Protein AF-A6KDW4-F1 (afdb_monomer)

Organism: Rattus norvegicus (NCBI:txid10116)

Secondary structure (DSSP, 8-state):
---------------------GGGSTTTT-TTEEEEEETTEEEEEEPTTEEEESS-SSB-TTTS--EEEE-B--SPPP-TTEEE-S----BTT-EEEEEEPTTEEEEES-SEEEB-TTSSBPPP--EEEE-B--SPPP-TTEEEEE----BTT-EEEEEEPTTEE-TT--EEEEB-TTSSBPPP----EE----EEEEEEETTTEEEEEEPPP----------SS-------

Foldseek 3Di:
DDDDDDDDDDPPDPPPLPADFPQVDPAQQHPQWDWDGDRPGIWIDGDQQWAWDQDHPGDGVVVGVIHIDGQFQDDADDAPQKDWDDDWGRTAQIKTFIDGDPQWDFPDFHRIWGQHSVSHTDDGTTDIDGQFQPADDDAPQWDFPDDPGRGAQTKTWIDGHPQWDWPPDTFIWTQHPVSHTDDTDIHIDGDDFDWDDWDDDPPQEIDIDTDDDDDPDPDDDDDPGDYPDDDD

Radius of gyration: 44.96 Å; Cα contacts (8 Å, |Δi|>4): 436; chains: 1; bounding box: 98×25×155 Å

pLDDT: mean 82.43, std 17.25, range [33.12, 96.94]

InterPro domains:
  IPR000152 EGF-type aspartate/asparagine hydroxylation site [PS00010] (35-46)
  IPR000436 Sushi/SCR/CCP domain [PF00084] (73-128)
  IPR000436 Sushi/SCR/CCP domain [PF00084] (133-183)
  IPR000436 Sushi/SCR/CCP domain [PS50923] (71-130)
  IPR000436 Sushi/SCR/CCP domain [PS50923] (131-190)
  IPR000436 Sushi/SCR/CCP domain [SM00032] (73-128)
  IPR000436 Sushi/SCR/CCP domain [SM00032] (133-188)
  IPR000436 Sushi/SCR/CCP domain [cd00033] (73-129)
  IPR000436 Sushi/SCR/CCP domain [cd00033] (133-188)
  IPR000742 EGF-like domain [PS50026] (19-56)
  IPR000742 EGF-like domain [SM00181] (22-69)
  IPR001881 EGF-like calcium-binding domain [SM00179] (19-69)
  IPR018097 EGF-like calcium-binding, conserved site [PS01187] (19-44)
  IPR035976 Sushi/SCR/CCP superfamily [SSF57535] (71-136)
  IPR035976 Sushi/SCR/CCP superfamily [SSF57535] (131-190)
  IPR049883 NOTCH1, EGF-like calcium-binding domain [PF07645] (19-54)
  IPR051622 Receptor-type Tyrosine-protein Phosphatases [PTHR24051] (95-193)

Solvent-accessible surface area (backbone atoms only — not comparable to full-atom values): 14110 Å² total; per-residue (Å²): 133,91,81,88,80,87,80,90,72,80,86,70,70,89,77,70,90,71,60,68,68,65,59,77,50,88,65,69,38,52,67,54,33,43,66,43,66,45,93,84,47,64,40,24,36,52,36,92,55,28,36,59,39,78,58,59,79,68,38,41,66,87,84,38,82,39,44,36,40,74,31,55,29,60,79,72,84,89,48,72,57,42,46,71,57,83,83,63,50,38,38,59,71,20,49,45,40,49,42,51,36,91,67,32,36,76,78,45,62,51,50,52,27,40,18,35,88,86,37,38,54,46,83,62,52,48,39,36,42,72,36,50,28,57,77,78,82,88,52,73,61,38,43,85,77,38,62,92,65,28,42,62,70,29,55,35,31,46,44,50,36,94,69,35,37,41,92,82,46,84,33,51,31,37,20,34,87,87,33,39,60,42,82,69,89,45,62,50,40,72,64,75,86,50,77,43,74,75,45,78,46,84,95,47,26,67,46,68,43,67,60,85,84,86,69,93,69,86,79,84,83,90,68,98,56,61,83,65,81,77,87,125

Sequence (232 aa):
MSCSLFFSLPFTFWDGSQDVDECEDSGLCRRGGRCINTPGSFECYCMEGYVAKNGSEPFHPHADATSCTEIDCGIPPEVPGAYIVGSYSSTLGGQAHYSCKEGFLSISGDRVSRCTALGAWEPPELLCQEISCGSPPEVQNAILVGNHSSSQGSVAHYDCEEGFESPGGKITSVCTDSGSWSEITYACAEIAMVIHDVWVFNDTCVRWQRSPERVNSKVTYLTTARCCGVRL

Mean predicted aligned error: 13.43 Å

Structure (mmCIF, N/CA/C/O backbone):
data_AF-A6KDW4-F1
#
_entry.id   AF-A6KDW4-F1
#
loop_
_atom_site.group_PDB
_atom_site.id
_atom_site.type_symbol
_atom_site.label_atom_id
_atom_site.label_alt_id
_atom_site.label_comp_id
_atom_site.label_asym_id
_atom_site.label_entity_id
_atom_site.label_seq_id
_atom_site.pdbx_PDB_ins_code
_atom_site.Cartn_x
_atom_site.Cartn_y
_atom_site.Cartn_z
_atom_site.occupancy
_atom_site.B_iso_or_equiv
_atom_site.auth_seq_id
_atom_site.auth_comp_id
_atom_site.auth_asym_id
_atom_site.auth_atom_id
_atom_site.pdbx_PDB_model_num
ATOM 1 N N . MET A 1 1 ? 42.322 1.727 -92.433 1.00 36.50 1 MET A N 1
ATOM 2 C CA . MET A 1 1 ? 43.110 0.553 -92.011 1.00 36.50 1 MET A CA 1
ATOM 3 C C . MET A 1 1 ? 42.186 -0.395 -91.278 1.00 36.50 1 MET A C 1
ATOM 5 O O . MET A 1 1 ? 41.460 0.041 -90.398 1.00 36.50 1 MET A O 1
ATOM 9 N N . SER A 1 2 ? 42.159 -1.641 -91.738 1.00 40.09 2 SER A N 1
ATOM 10 C CA . SER A 1 2 ? 41.403 -2.750 -91.158 1.00 40.09 2 SER A CA 1
ATOM 11 C C . SER A 1 2 ? 41.876 -3.050 -89.733 1.00 40.09 2 SER A C 1
ATOM 13 O O . SER A 1 2 ? 43.084 -3.041 -89.510 1.00 40.09 2 SER A O 1
ATOM 15 N N . CYS A 1 3 ? 40.959 -3.351 -88.811 1.00 33.12 3 CYS A N 1
ATOM 16 C CA . CYS A 1 3 ? 40.965 -4.651 -88.134 1.00 33.12 3 CYS A CA 1
ATOM 17 C C . CYS A 1 3 ? 39.668 -4.849 -87.337 1.00 33.12 3 CYS A C 1
ATOM 19 O O . CYS A 1 3 ? 39.399 -4.151 -86.362 1.00 33.12 3 CYS A O 1
ATOM 21 N N . SER A 1 4 ? 38.873 -5.819 -87.774 1.00 43.31 4 SER A N 1
ATOM 22 C CA . SER A 1 4 ? 37.818 -6.458 -86.995 1.00 43.31 4 SER A CA 1
ATOM 23 C C . SER A 1 4 ? 38.443 -7.463 -86.029 1.00 43.31 4 SER A C 1
ATOM 25 O O . SER A 1 4 ? 39.296 -8.236 -86.452 1.00 43.31 4 SER A O 1
ATOM 27 N N . LEU A 1 5 ? 37.945 -7.544 -84.795 1.00 41.34 5 LEU A N 1
ATOM 28 C CA . LEU A 1 5 ? 37.924 -8.796 -84.035 1.00 41.34 5 LEU A CA 1
ATOM 29 C C . LEU A 1 5 ? 36.571 -8.914 -83.324 1.00 41.34 5 LEU A C 1
ATOM 31 O O . LEU A 1 5 ? 36.266 -8.181 -82.389 1.00 41.34 5 LEU A O 1
ATOM 35 N N . PHE A 1 6 ? 35.756 -9.835 -83.834 1.00 48.69 6 PHE A N 1
ATOM 36 C CA . PHE A 1 6 ? 34.609 -10.419 -83.150 1.00 48.69 6 PHE A CA 1
ATOM 37 C C . PHE A 1 6 ? 35.114 -11.304 -82.006 1.00 48.69 6 PHE A C 1
ATOM 39 O O . PHE A 1 6 ? 35.977 -12.138 -82.252 1.00 48.69 6 PHE A O 1
ATOM 46 N N . PHE A 1 7 ? 34.500 -11.223 -80.826 1.00 40.31 7 PHE A N 1
ATOM 47 C CA . PHE A 1 7 ? 34.166 -12.420 -80.053 1.00 40.31 7 PHE A CA 1
ATOM 48 C C . PHE A 1 7 ? 32.825 -12.203 -79.350 1.00 40.31 7 PHE A C 1
ATOM 50 O O . PHE A 1 7 ? 32.637 -11.302 -78.540 1.00 40.31 7 PHE A O 1
ATOM 57 N N . SER A 1 8 ? 31.879 -13.033 -79.758 1.00 52.12 8 SER A N 1
ATOM 58 C CA . SER A 1 8 ? 30.542 -13.223 -79.227 1.00 52.12 8 SER A CA 1
ATOM 59 C C . SER A 1 8 ? 30.575 -13.884 -77.852 1.00 52.12 8 SER A C 1
ATOM 61 O O . SER A 1 8 ? 31.043 -15.014 -77.758 1.00 52.12 8 SER A O 1
ATOM 63 N N . LEU A 1 9 ? 29.974 -13.248 -76.848 1.00 45.62 9 LEU A N 1
ATOM 64 C CA . LEU A 1 9 ? 29.217 -13.906 -75.780 1.00 45.62 9 LEU A CA 1
ATOM 65 C C . LEU A 1 9 ? 28.066 -12.973 -75.370 1.00 45.62 9 LEU A C 1
ATOM 67 O O . LEU A 1 9 ? 28.206 -11.752 -75.489 1.00 45.62 9 LEU A O 1
ATOM 71 N N . PRO A 1 10 ? 26.903 -13.530 -74.990 1.00 44.88 10 PRO A N 1
ATOM 72 C CA . PRO A 1 10 ? 25.709 -12.747 -74.732 1.00 44.88 10 PRO A CA 1
ATOM 73 C C . PRO A 1 10 ? 26.007 -11.829 -73.553 1.00 44.88 10 PRO A C 1
ATOM 75 O O . PRO A 1 10 ? 26.524 -12.283 -72.535 1.00 44.88 10 PRO A O 1
ATOM 78 N N . PHE A 1 11 ? 25.647 -10.552 -73.659 1.00 44.06 11 PHE A N 1
ATOM 79 C CA . PHE A 1 11 ? 25.356 -9.778 -72.460 1.00 44.06 11 PHE A CA 1
ATOM 80 C C . PHE A 1 11 ? 24.109 -10.418 -71.834 1.00 44.06 11 PHE A C 1
ATOM 82 O O . PHE A 1 11 ? 22.982 -9.971 -72.034 1.00 44.06 11 PHE A O 1
ATOM 89 N N . THR A 1 12 ? 24.310 -11.537 -71.136 1.00 46.84 12 THR A N 1
ATOM 90 C CA . THR A 1 12 ? 23.445 -11.977 -70.055 1.00 46.84 12 THR A CA 1
ATOM 91 C C . THR A 1 12 ? 23.413 -10.811 -69.090 1.00 46.84 12 THR A C 1
ATOM 93 O O . THR A 1 12 ? 24.366 -10.577 -68.355 1.00 46.84 12 THR A O 1
ATOM 96 N N . PHE A 1 13 ? 22.373 -9.995 -69.231 1.00 47.94 13 PHE A N 1
ATOM 97 C CA . PHE A 1 13 ? 21.467 -9.713 -68.135 1.00 47.94 13 PHE A CA 1
ATOM 98 C C . PHE A 1 13 ? 22.185 -9.810 -66.784 1.00 47.94 13 PHE A C 1
ATOM 100 O O . PHE A 1 13 ? 22.164 -10.852 -66.136 1.00 47.94 13 PHE A O 1
ATOM 107 N N . TRP A 1 14 ? 22.866 -8.736 -66.385 1.00 46.91 14 TRP A N 1
ATOM 108 C CA . TRP A 1 14 ? 23.220 -8.555 -64.981 1.00 46.91 14 TRP A CA 1
ATOM 109 C C . TRP A 1 14 ? 21.961 -8.045 -64.276 1.00 46.91 14 TRP A C 1
ATOM 111 O O . TRP A 1 14 ? 21.877 -6.904 -63.840 1.00 46.91 14 TRP A O 1
ATOM 121 N N . ASP A 1 15 ? 20.925 -8.880 -64.296 1.00 63.81 15 ASP A N 1
ATOM 122 C CA . ASP A 1 15 ? 19.886 -8.836 -63.286 1.00 63.81 15 ASP A CA 1
ATOM 123 C C . ASP A 1 15 ? 20.341 -9.820 -62.225 1.00 63.81 15 ASP A C 1
ATOM 125 O O . ASP A 1 15 ? 20.492 -11.019 -62.466 1.00 63.81 15 ASP A O 1
ATOM 129 N N . GLY A 1 16 ? 20.726 -9.271 -61.094 1.00 58.66 16 GLY A N 1
ATOM 130 C CA . GLY A 1 16 ? 21.419 -10.020 -60.072 1.00 58.66 16 GLY A CA 1
ATOM 131 C C . GLY A 1 16 ? 21.658 -9.129 -58.883 1.00 58.66 16 GLY A C 1
ATOM 132 O O . GLY A 1 16 ? 22.787 -9.016 -58.421 1.00 58.66 16 GLY A O 1
ATOM 133 N N . SER A 1 17 ? 20.594 -8.487 -58.399 1.00 68.00 17 SER A N 1
ATOM 134 C CA . SER A 1 17 ? 20.514 -7.997 -57.025 1.00 68.00 17 SER A CA 1
ATOM 135 C C . SER A 1 17 ? 20.537 -9.198 -56.071 1.00 68.00 17 SER A C 1
ATOM 137 O O . SER A 1 17 ? 19.554 -9.485 -55.387 1.00 68.00 17 SER A O 1
ATOM 139 N N . GLN A 1 18 ? 21.615 -9.982 -56.107 1.00 77.06 18 GLN A N 1
ATOM 140 C CA . GLN A 1 18 ? 21.827 -11.021 -55.125 1.00 77.06 18 GLN A CA 1
ATOM 141 C C . GLN A 1 18 ? 22.317 -10.315 -53.874 1.00 77.06 18 GLN A C 1
ATOM 143 O O . GLN A 1 18 ? 23.462 -9.876 -53.791 1.00 77.06 18 GLN A O 1
ATOM 148 N N . ASP A 1 19 ? 21.371 -10.137 -52.966 1.00 86.06 19 ASP A N 1
ATOM 149 C CA . ASP A 1 19 ? 21.609 -9.649 -51.626 1.00 86.06 19 ASP A CA 1
ATOM 150 C C . ASP A 1 19 ? 22.621 -10.552 -50.910 1.00 86.06 19 ASP A C 1
ATOM 152 O O . ASP A 1 19 ? 22.557 -11.781 -51.028 1.00 86.06 19 ASP A O 1
ATOM 156 N N . VAL A 1 20 ? 23.587 -9.939 -50.231 1.00 88.25 20 VAL A N 1
ATOM 157 C CA . VAL A 1 20 ? 24.582 -10.660 -49.436 1.00 88.25 20 VAL A CA 1
ATOM 158 C C . VAL A 1 20 ? 24.021 -10.755 -48.030 1.00 88.25 20 VAL A C 1
ATOM 160 O O . VAL A 1 20 ? 23.787 -9.726 -47.424 1.00 88.25 20 VAL A O 1
ATOM 163 N N . ASP A 1 21 ? 23.832 -11.965 -47.506 1.00 89.44 21 ASP A N 1
ATOM 164 C CA . ASP A 1 21 ? 23.366 -12.130 -46.128 1.00 89.44 21 ASP A CA 1
ATOM 165 C C . ASP A 1 21 ? 24.510 -11.849 -45.147 1.00 89.44 21 ASP A C 1
ATOM 167 O O . ASP A 1 21 ? 25.335 -12.720 -44.854 1.00 89.44 21 ASP A O 1
ATOM 171 N N . GLU A 1 22 ? 24.586 -10.617 -44.637 1.00 89.44 22 GLU A N 1
ATOM 172 C CA . GLU A 1 22 ? 25.621 -10.254 -43.668 1.00 89.44 22 GLU A CA 1
ATOM 173 C C . GLU A 1 22 ? 25.429 -10.941 -42.307 1.00 89.44 22 GLU A C 1
ATOM 175 O O . GLU A 1 22 ? 26.374 -11.011 -41.517 1.00 89.44 22 GLU A O 1
ATOM 180 N N . CYS A 1 23 ? 24.246 -11.498 -42.023 1.00 90.62 23 CYS A N 1
ATOM 181 C CA . CYS A 1 23 ? 23.977 -12.213 -40.778 1.00 90.62 23 CYS A CA 1
ATOM 182 C C . CYS A 1 23 ? 24.621 -13.608 -40.725 1.00 90.62 23 CYS A C 1
ATOM 184 O O . CYS A 1 23 ? 24.636 -14.217 -39.649 1.00 90.62 23 CYS A O 1
ATOM 186 N N . GLU A 1 24 ? 25.179 -14.115 -41.833 1.00 89.56 24 GLU A N 1
ATOM 187 C CA . GLU A 1 24 ? 26.027 -15.314 -41.814 1.00 89.56 24 GLU A CA 1
ATOM 188 C C . GLU A 1 24 ? 27.352 -15.086 -41.058 1.00 89.56 24 GLU A C 1
ATOM 190 O O . GLU A 1 24 ? 27.948 -16.050 -40.568 1.00 89.56 24 GLU A O 1
ATOM 195 N N . ASP A 1 25 ? 27.801 -13.833 -40.895 1.00 82.88 25 ASP A N 1
ATOM 196 C CA . ASP A 1 25 ? 28.978 -13.512 -40.085 1.00 82.88 25 ASP A CA 1
ATOM 197 C C . ASP A 1 25 ? 28.629 -13.429 -38.586 1.00 82.88 25 ASP A C 1
ATOM 199 O O . ASP A 1 25 ? 27.862 -12.588 -38.098 1.00 82.88 25 ASP A O 1
ATOM 203 N N . SER A 1 26 ? 29.197 -14.354 -37.812 1.00 73.81 26 SER A N 1
ATOM 204 C CA . SER A 1 26 ? 28.897 -14.500 -36.392 1.00 73.81 26 SER A CA 1
ATOM 205 C C . SER A 1 26 ? 29.465 -13.334 -35.573 1.00 73.81 26 SER A C 1
ATOM 207 O O . SER A 1 26 ? 30.678 -13.205 -35.421 1.00 73.81 26 SER A O 1
ATOM 209 N N . GLY A 1 27 ? 28.589 -12.538 -34.951 1.00 77.81 27 GLY A N 1
ATOM 210 C CA . GLY A 1 27 ? 28.977 -11.511 -33.972 1.00 77.81 27 GLY A CA 1
ATOM 211 C C . GLY A 1 27 ? 28.746 -10.056 -34.388 1.00 77.81 27 GLY A C 1
ATOM 212 O O . GLY A 1 27 ? 29.078 -9.167 -33.600 1.00 77.81 27 GLY A O 1
ATOM 213 N N . LEU A 1 28 ? 28.126 -9.802 -35.548 1.00 86.50 28 LEU A N 1
ATOM 214 C CA . LEU A 1 28 ? 27.786 -8.451 -36.024 1.00 86.50 28 LEU A CA 1
ATOM 215 C C . LEU A 1 28 ? 27.032 -7.614 -34.976 1.00 86.50 28 LEU A C 1
ATOM 217 O O . LEU A 1 28 ? 27.458 -6.517 -34.614 1.00 86.50 28 LEU A O 1
ATOM 221 N N . CYS A 1 29 ? 25.937 -8.147 -34.426 1.00 86.88 29 CYS A N 1
ATOM 222 C CA . CYS A 1 29 ? 25.049 -7.412 -33.516 1.00 86.88 29 CYS A CA 1
ATOM 223 C C . CYS A 1 29 ? 25.517 -7.366 -32.047 1.00 86.88 29 CYS A C 1
ATOM 225 O O . CYS A 1 29 ? 24.716 -7.080 -31.155 1.00 86.88 29 CYS A O 1
ATOM 227 N N . ARG A 1 30 ? 26.816 -7.595 -31.781 1.00 85.56 30 ARG A N 1
ATOM 228 C CA . ARG A 1 30 ? 27.424 -7.618 -30.432 1.00 85.56 30 ARG A CA 1
ATOM 229 C C . ARG A 1 30 ? 26.673 -8.575 -29.474 1.00 85.56 30 ARG A C 1
ATOM 231 O O . ARG A 1 30 ? 25.896 -9.427 -29.895 1.00 85.56 30 ARG A O 1
ATOM 238 N N . ARG A 1 31 ? 26.949 -8.514 -28.162 1.00 88.56 31 ARG A N 1
ATOM 239 C CA . ARG A 1 31 ? 26.243 -9.349 -27.169 1.00 88.56 31 ARG A CA 1
ATOM 240 C C . ARG A 1 31 ? 24.800 -8.878 -26.996 1.00 88.56 31 ARG A C 1
ATOM 242 O O . ARG A 1 31 ? 24.569 -7.685 -26.848 1.00 88.56 31 ARG A O 1
ATOM 249 N N . GLY A 1 32 ? 23.861 -9.823 -26.967 1.00 89.00 32 GLY A N 1
ATOM 250 C CA . GLY A 1 32 ? 22.443 -9.532 -26.742 1.00 89.00 32 GLY A CA 1
ATOM 251 C C . GLY A 1 32 ? 21.674 -9.064 -27.982 1.00 89.00 32 GLY A C 1
ATOM 252 O O . GLY A 1 32 ? 20.478 -8.831 -27.864 1.00 89.00 32 GLY A O 1
ATOM 253 N N . GLY A 1 33 ? 22.317 -8.941 -29.149 1.00 92.25 33 GLY A N 1
ATOM 254 C CA . GLY A 1 33 ? 21.670 -8.550 -30.404 1.00 92.25 33 GLY A CA 1
ATOM 255 C C . GLY A 1 33 ? 21.407 -9.725 -31.353 1.00 92.25 33 GLY A C 1
ATOM 256 O O . GLY A 1 33 ? 22.190 -10.672 -31.426 1.00 92.25 33 GLY A O 1
ATOM 257 N N . ARG A 1 34 ? 20.311 -9.641 -32.105 1.00 93.56 34 ARG A N 1
ATOM 258 C CA . ARG A 1 34 ? 19.905 -10.513 -33.210 1.00 93.56 34 ARG A CA 1
ATOM 259 C C . ARG A 1 34 ? 19.993 -9.729 -34.519 1.00 93.56 34 ARG A C 1
ATOM 261 O O . ARG A 1 34 ? 19.481 -8.618 -34.601 1.00 93.56 34 ARG A O 1
ATOM 268 N N . CYS A 1 35 ? 20.608 -10.344 -35.522 1.00 93.44 35 CYS A N 1
ATOM 269 C CA . CYS A 1 35 ? 20.710 -9.813 -36.878 1.00 93.44 35 CYS A CA 1
ATOM 270 C C . CYS A 1 35 ? 19.492 -10.229 -37.713 1.00 93.44 35 CYS A C 1
ATOM 272 O O . CYS A 1 35 ? 19.035 -11.370 -37.597 1.00 93.44 35 CYS A O 1
ATOM 274 N N . ILE A 1 36 ? 18.977 -9.311 -38.530 1.00 93.94 36 ILE A N 1
ATOM 275 C CA . ILE A 1 36 ? 17.949 -9.554 -39.543 1.00 93.94 36 ILE A CA 1
ATOM 276 C C . ILE A 1 36 ? 18.477 -9.036 -40.882 1.00 93.94 36 ILE A C 1
ATOM 278 O O . ILE A 1 36 ? 18.726 -7.840 -41.020 1.00 93.94 36 ILE A O 1
ATOM 282 N N . ASN A 1 37 ? 18.640 -9.934 -41.855 1.00 92.69 37 ASN A N 1
ATOM 283 C CA . ASN A 1 37 ? 19.102 -9.577 -43.192 1.00 92.69 37 ASN A CA 1
ATOM 284 C C . ASN A 1 37 ? 18.007 -8.830 -43.972 1.00 92.69 37 ASN A C 1
ATOM 286 O O . ASN A 1 37 ? 16.825 -9.187 -43.901 1.00 92.69 37 ASN A O 1
ATOM 290 N N . THR A 1 38 ? 18.390 -7.803 -44.722 1.00 91.50 38 THR A N 1
ATOM 291 C CA . THR A 1 38 ? 17.493 -6.950 -45.509 1.00 91.50 38 THR A CA 1
ATOM 292 C C . THR A 1 38 ? 18.090 -6.702 -46.897 1.00 91.50 38 THR A C 1
ATOM 294 O O . THR A 1 38 ? 19.300 -6.676 -47.039 1.00 91.50 38 THR A O 1
ATOM 297 N N . PRO A 1 39 ? 17.298 -6.450 -47.951 1.00 91.81 39 PRO A N 1
ATOM 298 C CA . PRO A 1 39 ? 17.874 -6.209 -49.273 1.00 91.81 39 PRO A CA 1
ATOM 299 C C . PRO A 1 39 ? 18.856 -5.019 -49.295 1.00 91.81 39 PRO A C 1
ATOM 301 O O . PRO A 1 39 ? 18.445 -3.860 -49.214 1.00 91.81 39 PRO A O 1
ATOM 304 N N . GLY A 1 40 ? 20.145 -5.312 -49.453 1.00 87.56 40 GLY A N 1
ATOM 305 C CA . GLY A 1 40 ? 21.261 -4.372 -49.487 1.00 87.56 40 GLY A CA 1
ATOM 306 C C . GLY A 1 40 ? 21.856 -3.998 -48.124 1.00 87.56 40 GLY A C 1
ATOM 307 O O . GLY A 1 40 ? 22.693 -3.091 -48.098 1.00 87.56 40 GLY A O 1
ATOM 308 N N . SER A 1 41 ? 21.411 -4.600 -47.011 1.00 90.44 41 SER A N 1
ATOM 309 C CA . SER A 1 41 ? 21.929 -4.317 -45.663 1.00 90.44 41 SER A CA 1
ATOM 310 C C . SER A 1 41 ? 21.448 -5.319 -44.600 1.00 90.44 41 SER A C 1
ATOM 312 O O . SER A 1 41 ? 20.711 -6.250 -44.873 1.00 90.44 41 SER A O 1
ATOM 314 N N . PHE A 1 42 ? 21.704 -5.042 -43.325 1.00 91.62 42 PHE A N 1
ATOM 315 C CA . PHE A 1 42 ? 21.162 -5.812 -42.206 1.00 91.62 42 PHE A CA 1
ATOM 316 C C . PHE A 1 42 ? 20.747 -4.890 -41.060 1.00 91.62 42 PHE A C 1
ATOM 318 O O . PHE A 1 42 ? 21.372 -3.858 -40.829 1.00 91.62 42 PHE A O 1
ATOM 325 N N . GLU A 1 43 ? 19.754 -5.291 -40.277 1.00 92.94 43 GLU A N 1
ATOM 326 C CA . GLU A 1 43 ? 19.315 -4.572 -39.081 1.00 92.94 43 GLU A CA 1
ATOM 327 C C . GLU A 1 43 ? 19.566 -5.403 -37.819 1.00 92.94 43 GLU A C 1
ATOM 329 O O . GLU A 1 43 ? 19.321 -6.612 -37.788 1.00 92.94 43 GLU A O 1
ATOM 334 N N . CYS A 1 44 ? 20.028 -4.756 -36.746 1.00 93.56 44 CYS A N 1
ATOM 335 C CA . CYS A 1 44 ? 20.156 -5.389 -35.438 1.00 93.56 44 CYS A CA 1
ATOM 336 C C . CYS A 1 44 ? 19.014 -4.987 -34.501 1.00 93.56 44 CYS A C 1
ATOM 338 O O . CYS A 1 44 ? 18.669 -3.811 -34.375 1.00 93.56 44 CYS A O 1
ATOM 340 N N . TYR A 1 45 ? 18.507 -5.980 -33.776 1.00 93.75 45 TYR A N 1
ATOM 341 C CA . TYR A 1 45 ? 17.498 -5.849 -32.725 1.00 93.75 45 TYR A CA 1
ATOM 342 C C . TYR A 1 45 ? 18.013 -6.517 -31.453 1.00 93.75 45 TYR A C 1
ATOM 344 O O . TYR A 1 45 ? 18.694 -7.537 -31.533 1.00 93.75 45 TYR A O 1
ATOM 352 N N . CYS A 1 46 ? 17.706 -6.000 -30.273 1.00 93.31 46 CYS A N 1
ATOM 353 C CA . CYS A 1 46 ? 18.032 -6.680 -29.030 1.00 93.31 46 CYS A CA 1
ATOM 354 C C . CYS A 1 46 ? 17.106 -7.875 -28.807 1.00 93.31 46 CYS A C 1
ATOM 356 O O . CYS A 1 46 ? 15.926 -7.893 -29.158 1.00 93.31 46 CYS A O 1
ATOM 358 N N . MET A 1 47 ? 17.687 -8.930 -28.249 1.00 92.31 47 MET A N 1
ATOM 359 C CA . MET A 1 47 ? 16.953 -10.115 -27.837 1.00 92.31 47 MET A CA 1
ATOM 360 C C . MET A 1 47 ? 16.109 -9.819 -26.595 1.00 92.31 47 MET A C 1
ATOM 362 O O . MET A 1 47 ? 16.353 -8.858 -25.867 1.00 92.31 47 MET A O 1
ATOM 366 N N . GLU A 1 48 ? 15.133 -10.683 -26.317 1.00 90.06 48 GLU A N 1
ATOM 367 C CA . GLU A 1 48 ? 14.346 -10.602 -25.088 1.00 90.06 48 GLU A CA 1
ATOM 368 C C . GLU A 1 48 ? 15.260 -10.593 -23.851 1.00 90.06 48 GLU A C 1
ATOM 370 O O . GLU A 1 48 ? 16.236 -11.342 -23.771 1.00 90.06 48 GLU A O 1
ATOM 375 N N . GLY A 1 49 ? 14.960 -9.709 -22.898 1.00 89.56 49 GLY A N 1
ATOM 376 C CA . GLY A 1 49 ? 15.813 -9.471 -21.733 1.00 89.56 49 GLY A CA 1
ATOM 377 C C . GLY A 1 49 ? 16.932 -8.455 -21.967 1.00 89.56 49 GLY A C 1
ATOM 378 O O . GLY A 1 49 ? 17.662 -8.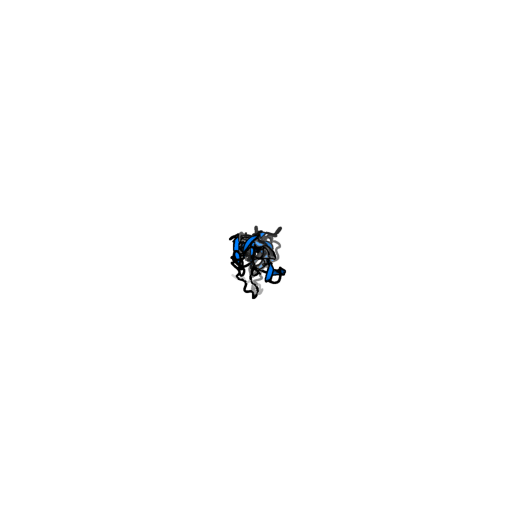166 -21.023 1.00 89.56 49 GLY A O 1
ATOM 379 N N . TYR A 1 50 ? 17.051 -7.878 -23.167 1.00 92.12 50 TYR A N 1
ATOM 380 C CA . TYR A 1 50 ? 17.983 -6.798 -23.488 1.00 92.12 50 TYR A CA 1
ATOM 381 C C . TYR A 1 50 ? 17.243 -5.553 -23.999 1.00 92.12 50 TYR A C 1
ATOM 383 O O . TYR A 1 50 ? 16.158 -5.646 -24.563 1.00 92.12 50 TYR A O 1
ATOM 391 N N . VAL A 1 51 ? 17.849 -4.381 -23.809 1.00 91.19 51 VAL A N 1
ATOM 392 C CA . VAL A 1 51 ? 17.354 -3.088 -24.297 1.00 91.19 51 VAL A CA 1
ATOM 393 C C . VAL A 1 51 ? 18.475 -2.311 -24.984 1.00 91.19 51 VAL A C 1
ATOM 395 O O . VAL A 1 51 ? 19.639 -2.374 -24.569 1.00 91.19 51 VAL A O 1
ATOM 398 N N . ALA A 1 52 ? 18.130 -1.560 -26.030 1.00 91.00 52 ALA A N 1
ATOM 399 C CA . ALA A 1 52 ? 19.054 -0.670 -26.720 1.00 91.00 52 ALA A CA 1
ATOM 400 C C . ALA A 1 52 ? 19.516 0.476 -25.800 1.00 91.00 52 ALA A C 1
ATOM 402 O O . ALA A 1 52 ? 18.720 1.263 -25.287 1.00 91.00 52 ALA A O 1
ATOM 403 N N . LYS A 1 53 ? 20.831 0.595 -25.603 1.00 89.12 53 LYS A N 1
ATOM 404 C CA . LYS A 1 53 ? 21.477 1.753 -24.967 1.00 89.12 53 LYS A CA 1
ATOM 405 C C . LYS A 1 53 ? 22.114 2.638 -26.021 1.00 89.12 53 LYS A C 1
ATOM 407 O O . LYS A 1 53 ? 22.712 2.123 -26.957 1.00 89.12 53 LYS A O 1
ATOM 412 N N . ASN A 1 54 ? 22.053 3.953 -25.805 1.00 89.56 54 ASN A N 1
ATOM 413 C CA . ASN A 1 54 ? 22.600 4.994 -26.688 1.00 89.56 54 A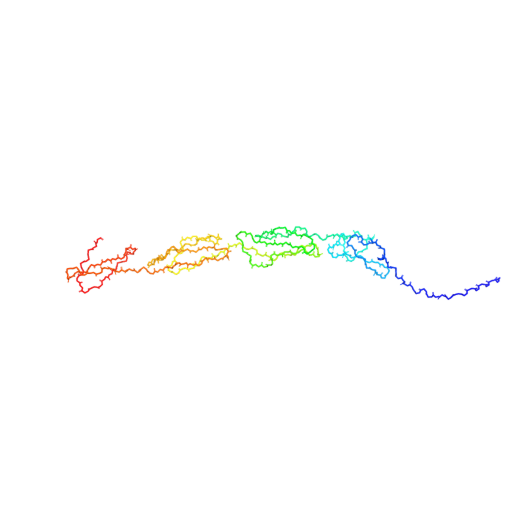SN A CA 1
ATOM 414 C C . ASN A 1 54 ? 21.945 5.075 -28.080 1.00 89.56 54 ASN A C 1
ATOM 416 O O . ASN A 1 54 ? 22.573 5.553 -29.020 1.00 89.56 54 ASN A O 1
ATOM 420 N N . GLY A 1 55 ? 20.685 4.650 -28.197 1.00 88.88 55 GLY A N 1
ATOM 421 C CA . GLY A 1 55 ? 19.893 4.744 -29.420 1.00 88.88 55 GLY A CA 1
ATOM 422 C C . GLY A 1 55 ? 18.561 4.013 -29.280 1.00 88.88 55 GLY A C 1
ATOM 423 O O . GLY A 1 55 ? 18.061 3.839 -28.169 1.00 88.88 55 GLY A O 1
ATOM 424 N N . SER A 1 56 ? 18.003 3.582 -30.404 1.00 90.62 56 SER A N 1
ATOM 425 C CA . SER A 1 56 ? 16.753 2.825 -30.502 1.00 90.62 56 SER A CA 1
ATOM 426 C C . SER A 1 56 ? 16.931 1.639 -31.445 1.00 90.62 56 SER A C 1
ATOM 428 O O . SER A 1 56 ? 17.936 1.552 -32.143 1.00 90.62 56 SER A O 1
ATOM 430 N N . GLU A 1 57 ? 15.962 0.731 -31.457 1.00 89.44 57 GLU A N 1
ATOM 431 C CA . GLU A 1 57 ? 15.905 -0.374 -32.416 1.00 89.44 57 GLU A CA 1
ATOM 432 C C . GLU A 1 57 ? 15.038 0.005 -33.626 1.00 89.44 57 GLU A C 1
ATOM 434 O O . GLU A 1 57 ? 14.042 0.715 -33.437 1.00 89.44 57 GLU A O 1
ATOM 439 N N . PRO A 1 58 ? 15.355 -0.494 -34.835 1.00 92.94 58 PRO A N 1
ATOM 440 C CA . PRO A 1 58 ? 16.592 -1.200 -35.205 1.00 92.94 58 PRO A CA 1
ATOM 441 C C . PRO A 1 58 ? 17.831 -0.292 -35.193 1.00 92.94 58 PRO A C 1
ATOM 443 O O . PRO A 1 58 ? 17.708 0.930 -35.251 1.00 92.94 58 PRO A O 1
ATOM 446 N N . PHE A 1 59 ? 19.026 -0.889 -35.137 1.00 91.69 59 PHE A N 1
ATOM 447 C CA . PHE A 1 59 ? 20.297 -0.160 -35.230 1.00 91.69 59 PHE A CA 1
ATOM 448 C C . PHE A 1 59 ? 21.333 -0.887 -36.094 1.00 91.69 59 PHE A C 1
ATOM 450 O O . PHE A 1 59 ? 21.316 -2.112 -36.221 1.00 91.69 59 PHE A O 1
ATOM 457 N N . HIS A 1 60 ? 22.294 -0.132 -36.624 1.00 90.44 60 HIS A N 1
ATOM 458 C CA . HIS A 1 60 ? 23.478 -0.658 -37.297 1.00 90.44 60 HIS A CA 1
ATOM 459 C C . HIS A 1 60 ? 24.708 -0.505 -36.387 1.00 90.44 60 HIS A C 1
ATOM 461 O O . HIS A 1 60 ? 25.158 0.612 -36.150 1.00 90.44 60 HIS A O 1
ATOM 467 N N . PRO A 1 61 ? 25.344 -1.589 -35.913 1.00 82.88 61 PRO A N 1
ATOM 468 C CA . PRO A 1 61 ? 26.378 -1.556 -34.869 1.00 82.88 61 PRO A CA 1
ATOM 469 C C . PRO A 1 61 ? 27.672 -0.819 -35.260 1.00 82.88 61 PRO A C 1
ATOM 471 O O . PRO A 1 61 ? 28.512 -0.561 -34.394 1.00 82.88 61 PRO A O 1
ATOM 474 N N . HIS A 1 62 ? 27.869 -0.524 -36.547 1.00 80.38 62 HIS A N 1
ATOM 475 C CA . HIS A 1 62 ? 29.018 0.229 -37.061 1.00 80.38 62 HIS A CA 1
ATOM 476 C C . HIS A 1 62 ? 28.706 1.698 -37.365 1.00 80.38 62 HIS A C 1
ATOM 478 O O . HIS A 1 62 ? 29.630 2.509 -37.376 1.00 80.38 62 HIS A O 1
ATOM 484 N N . ALA A 1 63 ? 27.438 2.039 -37.600 1.00 86.06 63 ALA A N 1
ATOM 485 C CA . ALA A 1 63 ? 27.004 3.414 -37.845 1.00 86.06 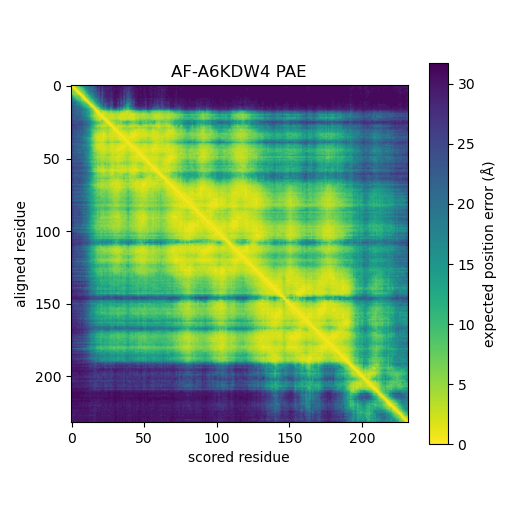63 ALA A CA 1
ATOM 486 C C . ALA A 1 63 ? 26.476 4.064 -36.558 1.00 86.06 63 ALA A C 1
ATOM 488 O O . ALA A 1 63 ? 26.788 5.218 -36.264 1.00 86.06 63 ALA A O 1
ATOM 489 N N . ASP A 1 64 ? 25.750 3.285 -35.760 1.00 87.12 64 ASP A N 1
ATOM 490 C CA . ASP A 1 64 ? 25.131 3.705 -34.519 1.00 87.12 64 ASP A CA 1
ATOM 491 C C . ASP A 1 64 ? 26.006 3.317 -33.325 1.00 87.12 64 ASP A C 1
ATOM 493 O O . ASP A 1 64 ? 26.554 2.215 -33.229 1.00 87.12 64 ASP A O 1
ATOM 497 N N . ALA A 1 65 ? 26.095 4.215 -32.344 1.00 86.25 65 ALA A N 1
ATOM 498 C CA . ALA A 1 65 ? 26.739 3.934 -31.061 1.00 86.25 65 ALA A CA 1
ATOM 499 C C . ALA A 1 65 ? 25.877 3.036 -30.141 1.00 86.25 65 ALA A C 1
ATOM 501 O O . ALA A 1 65 ? 26.183 2.896 -28.952 1.00 86.25 65 ALA A O 1
ATOM 502 N N . THR A 1 66 ? 24.811 2.441 -30.684 1.00 90.00 66 THR A N 1
ATOM 503 C CA . THR A 1 66 ? 23.822 1.640 -29.967 1.00 90.00 66 THR A CA 1
ATOM 504 C C . THR A 1 66 ? 24.369 0.259 -29.606 1.00 90.00 66 THR A C 1
ATOM 506 O O . THR A 1 66 ? 25.098 -0.377 -30.371 1.00 90.00 66 THR A O 1
ATOM 509 N N . SER A 1 67 ? 24.024 -0.231 -28.417 1.00 89.38 67 SER A N 1
ATOM 510 C CA . SER A 1 67 ? 24.359 -1.590 -27.979 1.00 89.38 67 SER A CA 1
ATOM 511 C C . SER A 1 67 ? 23.283 -2.169 -27.077 1.00 89.38 67 SER A C 1
ATOM 513 O O . SER A 1 67 ? 22.715 -1.442 -26.264 1.00 89.38 67 SER A O 1
ATOM 515 N N . CYS A 1 68 ? 23.073 -3.478 -27.164 1.00 91.94 68 CYS A N 1
ATOM 516 C CA . CYS A 1 68 ? 22.150 -4.194 -26.296 1.00 91.94 68 CYS A CA 1
ATOM 517 C C . CYS A 1 68 ? 22.760 -4.422 -24.913 1.00 91.94 68 CYS A C 1
ATOM 519 O O . CYS A 1 68 ? 23.857 -4.967 -24.782 1.00 91.94 68 CYS A O 1
ATOM 521 N N . THR A 1 69 ? 22.035 -4.023 -23.873 1.00 91.56 69 THR A N 1
ATOM 522 C CA . THR A 1 69 ? 22.385 -4.314 -22.478 1.00 91.56 69 THR A CA 1
ATOM 523 C C . THR A 1 69 ? 21.243 -5.036 -21.798 1.00 91.56 69 THR A C 1
ATOM 525 O O . THR A 1 69 ? 20.091 -4.771 -22.126 1.00 91.56 69 THR A O 1
ATOM 528 N N . GLU A 1 70 ? 21.555 -5.909 -20.845 1.00 93.25 70 GLU A N 1
ATOM 529 C CA . GLU A 1 70 ? 20.537 -6.622 -20.071 1.00 93.25 70 GLU A CA 1
ATOM 530 C C . GLU A 1 70 ? 19.580 -5.643 -19.386 1.00 93.25 70 GLU A C 1
ATOM 532 O O . GLU A 1 70 ? 19.976 -4.562 -18.936 1.00 93.25 70 GLU A O 1
ATOM 537 N N . ILE A 1 71 ? 18.305 -6.018 -19.350 1.00 94.75 71 ILE A N 1
ATOM 538 C CA . ILE A 1 71 ? 17.262 -5.260 -18.679 1.00 94.75 71 ILE A CA 1
ATOM 539 C C . ILE A 1 71 ? 17.468 -5.384 -17.175 1.00 94.75 71 ILE A C 1
ATOM 541 O O . ILE A 1 71 ? 17.383 -6.473 -16.608 1.00 94.75 71 ILE A O 1
ATOM 545 N N . ASP A 1 72 ? 17.671 -4.234 -16.549 1.00 95.06 72 ASP A N 1
ATOM 546 C CA . ASP A 1 72 ? 17.700 -4.071 -15.107 1.00 95.06 72 ASP A CA 1
ATOM 547 C C . ASP A 1 72 ? 16.794 -2.894 -14.742 1.00 95.06 72 ASP A C 1
ATOM 549 O O . ASP A 1 72 ? 17.102 -1.738 -15.039 1.00 95.06 72 ASP A O 1
ATOM 553 N N . CYS A 1 73 ? 15.652 -3.199 -14.126 1.00 95.19 73 CYS A N 1
ATOM 554 C CA . CYS A 1 73 ? 14.699 -2.195 -13.665 1.00 95.19 73 CYS A CA 1
ATOM 555 C C . CYS A 1 73 ? 15.177 -1.447 -12.408 1.00 95.19 73 CYS A C 1
ATOM 557 O O . CYS A 1 73 ? 14.526 -0.495 -11.975 1.00 95.19 73 CYS A O 1
ATOM 559 N N . GLY A 1 74 ? 16.290 -1.869 -11.799 1.00 94.62 74 GLY A N 1
ATOM 560 C CA . GLY A 1 74 ? 16.817 -1.277 -10.579 1.00 94.62 74 GLY A CA 1
ATOM 561 C C . GLY A 1 74 ? 15.869 -1.436 -9.389 1.00 94.62 74 GLY A C 1
ATOM 562 O O . GLY A 1 74 ? 15.215 -2.468 -9.220 1.00 94.62 74 GLY A O 1
ATOM 563 N N . ILE A 1 75 ? 15.807 -0.404 -8.547 1.00 95.69 75 ILE A N 1
ATOM 564 C CA . ILE A 1 75 ? 15.030 -0.419 -7.303 1.00 95.69 75 ILE A CA 1
ATOM 565 C C . ILE A 1 75 ? 13.532 -0.215 -7.619 1.00 95.69 75 ILE A C 1
ATOM 567 O O . ILE A 1 75 ? 13.194 0.757 -8.299 1.00 95.69 75 ILE A O 1
ATOM 571 N N . PRO A 1 76 ? 12.632 -1.090 -7.125 1.00 96.62 76 PRO A N 1
ATOM 572 C CA . PRO A 1 76 ? 11.191 -0.941 -7.272 1.00 96.62 76 PRO A CA 1
ATOM 573 C C . PRO A 1 76 ? 10.674 0.375 -6.680 1.00 96.62 76 PRO A C 1
ATOM 575 O O . PRO A 1 76 ? 11.240 0.875 -5.704 1.00 96.62 76 PRO A O 1
ATOM 578 N N . PRO A 1 77 ? 9.576 0.926 -7.220 1.00 95.69 77 PRO A N 1
ATOM 579 C CA . PRO A 1 77 ? 8.990 2.169 -6.734 1.00 95.69 77 PRO A CA 1
ATOM 580 C C . PRO A 1 77 ? 8.516 2.047 -5.281 1.00 95.69 77 PRO A C 1
ATOM 582 O O . PRO A 1 77 ? 8.035 0.996 -4.847 1.00 95.69 77 PRO A O 1
ATOM 585 N N . GLU A 1 78 ? 8.624 3.139 -4.526 1.00 94.38 78 GLU A N 1
ATOM 586 C CA . GLU A 1 78 ? 8.108 3.213 -3.160 1.00 94.38 78 GLU A CA 1
ATOM 587 C C . GLU A 1 78 ? 6.584 3.384 -3.154 1.00 94.38 78 GLU A C 1
ATOM 589 O O . GLU A 1 78 ? 6.029 4.178 -3.913 1.00 94.38 78 GLU A O 1
ATOM 594 N N . VAL A 1 79 ? 5.910 2.668 -2.252 1.00 94.44 79 VAL A N 1
ATOM 595 C CA . VAL A 1 79 ? 4.462 2.774 -2.031 1.00 94.44 79 VAL A CA 1
ATOM 596 C C . VAL A 1 79 ? 4.217 3.357 -0.631 1.00 94.44 79 VAL A C 1
ATOM 598 O O . VAL A 1 79 ? 4.692 2.782 0.357 1.00 94.44 79 VAL A O 1
ATOM 601 N N . PRO A 1 80 ? 3.492 4.487 -0.500 1.00 94.62 80 PRO A N 1
ATOM 602 C CA . PRO A 1 80 ? 3.190 5.089 0.797 1.00 94.62 80 PRO A CA 1
ATOM 603 C C . PRO A 1 80 ? 2.489 4.106 1.739 1.00 94.62 80 PRO A C 1
ATOM 605 O O . PRO A 1 80 ? 1.554 3.414 1.350 1.00 94.62 80 PRO A O 1
ATOM 608 N N . GLY A 1 81 ? 2.948 4.028 2.991 1.00 94.06 81 GLY A N 1
ATOM 609 C CA . GLY A 1 81 ? 2.368 3.110 3.980 1.00 94.06 81 GLY A CA 1
ATOM 610 C C . GLY A 1 81 ? 2.658 1.624 3.726 1.00 94.06 81 GLY A C 1
ATOM 611 O O . GLY A 1 81 ? 2.123 0.786 4.445 1.00 94.06 81 GLY A O 1
ATOM 612 N N . ALA A 1 82 ? 3.522 1.280 2.765 1.00 96.62 82 ALA A N 1
ATOM 613 C CA . ALA A 1 82 ? 3.888 -0.098 2.445 1.00 96.62 82 ALA A CA 1
ATOM 614 C C . ALA A 1 82 ? 5.403 -0.345 2.524 1.00 96.62 82 ALA A C 1
ATOM 616 O O . ALA A 1 82 ? 6.207 0.577 2.680 1.00 96.62 82 ALA A O 1
ATOM 617 N N . TYR A 1 83 ? 5.790 -1.613 2.442 1.00 96.06 83 TYR A N 1
ATOM 618 C CA . TYR A 1 83 ? 7.173 -2.070 2.353 1.00 96.06 83 TYR A CA 1
ATOM 619 C C . TYR A 1 83 ? 7.280 -3.272 1.409 1.00 96.06 83 TYR A C 1
ATOM 621 O O . TYR A 1 83 ? 6.292 -3.966 1.163 1.00 96.06 83 TYR A O 1
ATOM 629 N N . ILE A 1 84 ? 8.483 -3.518 0.886 1.00 96.50 84 ILE A N 1
ATOM 630 C CA . ILE A 1 84 ? 8.764 -4.678 0.036 1.00 96.50 84 ILE A CA 1
ATOM 631 C C . ILE A 1 84 ? 9.017 -5.902 0.921 1.00 96.50 84 ILE A C 1
ATOM 633 O O . ILE A 1 84 ? 9.818 -5.858 1.856 1.00 96.50 84 ILE A O 1
ATOM 637 N N . VAL A 1 85 ? 8.329 -6.999 0.622 1.00 95.88 85 VAL A N 1
ATOM 638 C CA . VAL A 1 85 ? 8.427 -8.272 1.334 1.00 95.88 85 VAL A CA 1
ATOM 639 C C . VAL A 1 85 ? 9.561 -9.101 0.737 1.00 95.88 85 VAL A C 1
ATOM 641 O O . VAL A 1 85 ? 9.490 -9.528 -0.414 1.00 95.88 85 VAL A O 1
ATOM 644 N N . GLY A 1 86 ? 10.590 -9.380 1.538 1.00 93.94 86 GLY A N 1
ATOM 645 C CA . GLY A 1 86 ? 11.725 -10.203 1.114 1.00 93.94 86 GLY A CA 1
ATOM 646 C C . GLY A 1 86 ? 12.608 -9.523 0.060 1.00 93.94 86 GLY A C 1
ATOM 647 O O . GLY A 1 86 ? 12.729 -8.300 0.025 1.00 93.94 86 GLY A O 1
ATOM 648 N N . SER A 1 87 ? 13.268 -10.331 -0.772 1.00 95.00 87 SER A N 1
ATOM 649 C CA . SER A 1 87 ? 14.105 -9.872 -1.888 1.00 95.00 87 SER A CA 1
ATOM 650 C C . SER A 1 87 ? 13.351 -9.918 -3.218 1.00 95.00 87 SER A C 1
ATOM 652 O O . SER A 1 87 ? 12.465 -10.751 -3.391 1.00 95.00 87 SER A O 1
ATOM 654 N N . TYR A 1 88 ? 13.770 -9.103 -4.186 1.00 95.75 88 TYR A N 1
ATOM 655 C CA . TYR A 1 88 ? 13.217 -9.064 -5.543 1.00 95.75 88 TYR A CA 1
ATOM 656 C C . TYR A 1 88 ? 14.310 -9.304 -6.595 1.00 95.75 88 TYR A C 1
ATOM 658 O O . TYR A 1 88 ? 15.496 -9.118 -6.319 1.00 95.75 88 TYR A O 1
ATOM 666 N N . SER A 1 89 ? 13.901 -9.701 -7.803 1.00 95.38 89 SER A N 1
ATOM 667 C CA . SER A 1 89 ? 14.767 -9.686 -8.990 1.00 95.38 89 SER A CA 1
ATOM 668 C C . SER A 1 89 ? 14.428 -8.468 -9.833 1.00 95.38 89 SER A C 1
ATOM 670 O O . SER A 1 89 ? 13.255 -8.257 -10.126 1.00 95.38 89 SER A O 1
ATOM 672 N N . SER A 1 90 ? 15.427 -7.686 -10.233 1.00 95.56 90 SER A N 1
ATOM 673 C CA . SER A 1 90 ? 15.248 -6.527 -11.115 1.00 95.56 90 SER A CA 1
ATOM 674 C C . SER A 1 90 ? 15.414 -6.858 -12.602 1.00 95.56 90 SER A C 1
ATOM 676 O O . SER A 1 90 ? 15.293 -5.971 -13.442 1.00 95.56 90 SER A O 1
ATOM 678 N N . THR A 1 91 ? 15.662 -8.127 -12.939 1.00 94.75 91 THR A N 1
ATOM 679 C CA . THR A 1 91 ? 15.693 -8.618 -14.324 1.00 94.75 91 THR A CA 1
ATOM 680 C C . THR A 1 91 ? 14.296 -8.615 -14.945 1.00 94.75 91 THR A C 1
ATOM 682 O O . THR A 1 91 ? 13.298 -8.641 -14.222 1.00 94.75 91 THR A O 1
ATOM 685 N N . LEU A 1 92 ? 14.209 -8.679 -16.278 1.00 94.94 92 LEU A N 1
ATOM 686 C CA . LEU A 1 92 ? 12.937 -8.787 -17.006 1.00 94.94 92 LEU A CA 1
ATOM 687 C C . LEU A 1 92 ? 11.999 -9.845 -16.391 1.00 94.94 92 LEU A C 1
ATOM 689 O O . LEU A 1 92 ? 12.402 -10.983 -16.150 1.00 94.94 92 LEU A O 1
ATOM 693 N N . GLY A 1 93 ? 10.748 -9.456 -16.129 1.00 93.75 93 GLY A N 1
ATOM 694 C CA . GLY A 1 93 ? 9.726 -10.314 -15.522 1.00 93.75 93 GLY A CA 1
ATOM 695 C C . GLY A 1 93 ? 9.877 -10.531 -14.012 1.00 93.75 93 GLY A C 1
ATOM 696 O O . GLY A 1 93 ? 9.009 -11.155 -13.398 1.00 93.75 93 GLY A O 1
ATOM 697 N N . GLY A 1 94 ? 10.942 -10.008 -13.400 1.00 95.50 94 GLY A N 1
ATOM 698 C CA . GLY A 1 94 ? 11.150 -10.016 -11.960 1.00 95.50 94 GLY A CA 1
ATOM 699 C C . GLY A 1 94 ? 10.028 -9.294 -11.216 1.00 95.50 94 GLY A C 1
ATOM 700 O O . GLY A 1 94 ? 9.391 -8.390 -11.756 1.00 95.50 94 GLY A O 1
ATOM 701 N N . GLN A 1 95 ? 9.752 -9.731 -9.987 1.00 96.12 95 GLN A N 1
ATOM 702 C CA . GLN A 1 95 ? 8.602 -9.280 -9.206 1.00 96.12 95 GLN A CA 1
ATOM 703 C C . GLN A 1 95 ? 9.040 -8.700 -7.863 1.00 96.12 95 GLN A C 1
ATOM 705 O O . GLN A 1 95 ? 9.836 -9.309 -7.145 1.00 96.12 95 GLN A O 1
ATOM 710 N N . ALA A 1 96 ? 8.473 -7.551 -7.513 1.00 96.94 96 ALA A N 1
ATOM 711 C CA . ALA A 1 96 ? 8.557 -6.954 -6.192 1.00 96.94 96 ALA A CA 1
ATOM 712 C C . ALA A 1 96 ? 7.198 -7.097 -5.504 1.00 96.94 96 ALA A C 1
ATOM 714 O O . ALA A 1 96 ? 6.187 -6.606 -6.005 1.00 96.94 96 ALA A O 1
ATOM 715 N N . HIS A 1 97 ? 7.177 -7.791 -4.367 1.00 96.12 97 HIS A N 1
ATOM 716 C CA . HIS A 1 97 ? 5.971 -8.000 -3.571 1.00 96.12 97 HIS A CA 1
ATOM 717 C C . HIS A 1 97 ? 5.891 -6.958 -2.462 1.00 96.12 97 HIS A C 1
ATOM 719 O O . HIS A 1 97 ? 6.853 -6.769 -1.724 1.00 96.12 97 HIS A O 1
ATOM 725 N N . TYR A 1 98 ? 4.737 -6.325 -2.305 1.00 96.50 98 TYR A N 1
ATOM 726 C CA . TYR A 1 98 ? 4.496 -5.282 -1.319 1.00 96.50 98 TYR A CA 1
ATOM 727 C C . TYR A 1 98 ? 3.518 -5.747 -0.240 1.00 96.50 98 TYR A C 1
ATOM 729 O O . TYR A 1 98 ? 2.609 -6.543 -0.482 1.00 96.50 98 TYR A O 1
ATOM 737 N N . SER A 1 99 ? 3.678 -5.204 0.961 1.00 95.06 99 SER A N 1
ATOM 738 C CA . SER A 1 99 ? 2.717 -5.338 2.053 1.00 95.06 99 SER A CA 1
ATOM 739 C C . SER A 1 99 ? 2.525 -4.000 2.748 1.00 95.06 99 SER A C 1
ATOM 741 O O . SER A 1 99 ? 3.475 -3.230 2.891 1.00 95.06 99 SER A O 1
ATOM 743 N N . CYS A 1 100 ? 1.306 -3.737 3.218 1.00 96.00 100 CYS A N 1
ATOM 744 C CA . CYS A 1 100 ? 1.049 -2.586 4.073 1.00 96.00 100 CYS A CA 1
ATOM 745 C C . CYS A 1 100 ? 1.790 -2.738 5.405 1.00 96.00 100 CYS A C 1
ATOM 747 O O . CYS A 1 100 ? 1.949 -3.850 5.921 1.00 96.00 100 CYS A O 1
ATOM 749 N N . LYS A 1 101 ? 2.282 -1.611 5.922 1.00 95.62 101 LYS A N 1
ATOM 750 C CA . LYS A 1 101 ? 2.884 -1.505 7.252 1.00 95.62 101 LYS A CA 1
ATOM 751 C C . LYS A 1 101 ? 1.824 -1.767 8.326 1.00 95.62 101 LYS A C 1
ATOM 753 O O . LYS A 1 101 ? 0.626 -1.677 8.071 1.00 95.62 101 LYS A O 1
ATOM 758 N N . GLU A 1 102 ? 2.278 -2.070 9.537 1.00 92.19 102 GLU A N 1
ATOM 759 C CA . GLU A 1 102 ? 1.395 -2.142 10.704 1.00 92.19 102 GLU A CA 1
ATOM 760 C C . GLU A 1 102 ? 0.629 -0.821 10.873 1.00 92.19 102 GLU A C 1
ATOM 762 O O . GLU A 1 102 ? 1.194 0.254 10.662 1.00 92.19 102 GLU A O 1
ATOM 767 N N . GLY A 1 103 ? -0.665 -0.901 11.194 1.00 91.31 103 GLY A N 1
ATOM 768 C CA . GLY A 1 103 ? -1.544 0.268 11.232 1.00 91.31 103 GLY A CA 1
ATOM 769 C C . GLY A 1 103 ? -2.137 0.685 9.885 1.00 91.31 103 GLY A C 1
ATOM 770 O O . GLY A 1 103 ? -2.863 1.672 9.856 1.00 91.31 103 GLY A O 1
ATOM 771 N N . PHE A 1 104 ? -1.875 -0.031 8.782 1.00 94.44 104 PHE A N 1
ATOM 772 C CA . PHE A 1 104 ? -2.423 0.279 7.455 1.00 94.44 104 PHE A CA 1
ATOM 773 C C . PHE A 1 104 ? -3.213 -0.897 6.858 1.00 94.44 104 PHE A C 1
ATOM 775 O O . PHE A 1 104 ? -2.750 -2.039 6.860 1.00 94.44 104 PHE A O 1
ATOM 782 N N . LEU A 1 105 ? -4.378 -0.608 6.275 1.00 92.38 105 LEU A N 1
ATOM 783 C CA . LEU A 1 105 ? -5.207 -1.550 5.528 1.00 92.38 105 LEU A CA 1
ATOM 784 C C . LEU A 1 105 ? -4.906 -1.477 4.024 1.00 92.38 105 LEU A C 1
ATOM 786 O O . LEU A 1 105 ? -4.759 -0.399 3.449 1.00 92.38 105 LEU A O 1
ATOM 790 N N . SER A 1 106 ? -4.881 -2.640 3.378 1.00 92.69 106 SER A N 1
ATOM 791 C CA . SER A 1 106 ? -4.818 -2.785 1.920 1.00 92.69 106 SER A CA 1
ATOM 792 C C . SER A 1 106 ? -6.213 -2.558 1.333 1.00 92.69 106 SER A C 1
ATOM 794 O O . SER A 1 106 ? -7.036 -3.469 1.383 1.00 92.69 106 SER A O 1
ATOM 796 N N . ILE A 1 107 ? -6.483 -1.373 0.782 1.00 88.88 107 ILE A N 1
ATOM 797 C CA . ILE A 1 107 ? -7.820 -1.012 0.272 1.00 88.88 107 ILE A CA 1
ATOM 798 C C . ILE A 1 107 ? -8.059 -1.565 -1.136 1.00 88.88 107 ILE A C 1
ATOM 800 O O . ILE A 1 107 ? -9.151 -2.036 -1.450 1.00 88.88 107 ILE A O 1
ATOM 804 N N . SER A 1 108 ? -7.048 -1.499 -2.000 1.00 85.69 108 SER A N 1
ATOM 805 C CA . SER A 1 108 ? -7.183 -1.868 -3.410 1.00 85.69 108 SER A CA 1
ATOM 806 C C . SER A 1 108 ? -5.835 -2.163 -4.059 1.00 85.69 108 SER A C 1
ATOM 808 O O . SER A 1 108 ? -4.799 -1.723 -3.557 1.00 85.69 108 SER A O 1
ATOM 810 N N . GLY A 1 109 ? -5.895 -2.845 -5.205 1.00 85.44 109 GLY A N 1
ATOM 811 C CA . GLY A 1 109 ? -4.774 -3.053 -6.116 1.00 85.44 109 GLY A CA 1
ATOM 812 C C . GLY A 1 109 ? -3.954 -4.310 -5.849 1.00 85.44 109 GLY A C 1
ATOM 813 O O . GLY A 1 109 ? -3.986 -4.896 -4.761 1.00 85.44 109 GLY A O 1
ATOM 814 N N . ASP A 1 110 ? -3.204 -4.711 -6.870 1.00 86.81 110 ASP A N 1
ATOM 815 C CA . ASP A 1 110 ? -2.268 -5.820 -6.775 1.00 86.81 110 ASP A CA 1
ATOM 816 C C . ASP A 1 110 ? -1.059 -5.457 -5.910 1.00 86.81 110 ASP A C 1
ATOM 818 O O . ASP A 1 110 ? -0.499 -4.361 -5.953 1.00 86.81 110 ASP A O 1
ATOM 822 N N . ARG A 1 111 ? -0.613 -6.436 -5.121 1.00 92.94 111 ARG A N 1
ATOM 823 C CA . ARG A 1 111 ? 0.546 -6.319 -4.222 1.00 92.94 111 ARG A CA 1
ATOM 824 C C . ARG A 1 111 ? 1.873 -6.542 -4.933 1.00 92.94 111 ARG A C 1
ATOM 826 O O . ARG A 1 111 ? 2.866 -6.851 -4.282 1.00 92.94 111 ARG A O 1
ATOM 833 N N . VAL A 1 112 ? 1.889 -6.484 -6.257 1.00 94.62 112 VAL A N 1
ATOM 834 C CA . VAL A 1 112 ? 3.034 -6.887 -7.061 1.00 94.62 112 VAL A CA 1
ATOM 835 C C . VAL A 1 112 ? 3.313 -5.819 -8.097 1.00 94.62 112 VAL A C 1
ATOM 837 O O . VAL A 1 112 ? 2.398 -5.371 -8.772 1.00 94.62 112 VAL A O 1
ATOM 840 N N . SER A 1 113 ? 4.582 -5.443 -8.213 1.00 96.25 113 SER A N 1
ATOM 841 C CA . SER A 1 113 ? 5.103 -4.730 -9.374 1.00 96.25 113 SER A CA 1
ATOM 842 C C . SER A 1 113 ? 6.043 -5.663 -10.133 1.00 96.25 113 SER A C 1
ATOM 844 O O . SER A 1 113 ? 6.783 -6.433 -9.515 1.00 96.25 113 SER A O 1
ATOM 846 N N . ARG A 1 114 ? 5.997 -5.628 -11.462 1.00 96.25 114 ARG A N 1
ATOM 847 C CA . ARG A 1 114 ? 6.795 -6.434 -12.388 1.00 96.25 114 ARG A CA 1
ATOM 848 C C . ARG A 1 114 ? 7.746 -5.563 -13.195 1.00 96.25 114 ARG A C 1
ATOM 850 O O . ARG A 1 114 ? 7.376 -4.495 -13.682 1.00 96.25 114 ARG A O 1
ATOM 857 N N . CYS A 1 115 ? 8.965 -6.052 -13.383 1.00 96.69 115 CYS A N 1
ATOM 858 C CA . CYS A 1 115 ? 9.940 -5.441 -14.274 1.00 96.69 115 CYS A CA 1
ATOM 859 C C . CYS A 1 115 ? 9.556 -5.696 -15.739 1.00 96.69 115 CYS A C 1
ATOM 861 O O . CYS A 1 115 ? 9.425 -6.846 -16.171 1.00 96.69 115 CYS A O 1
ATOM 863 N N . THR A 1 116 ? 9.366 -4.622 -16.503 1.00 94.44 116 THR A N 1
ATOM 864 C CA . THR A 1 116 ? 8.864 -4.668 -17.884 1.00 94.44 116 THR A CA 1
ATOM 865 C C . THR A 1 116 ? 9.989 -4.684 -18.922 1.00 94.44 116 THR A C 1
ATOM 867 O O . THR A 1 116 ? 11.141 -4.362 -18.627 1.00 94.44 116 THR A O 1
ATOM 870 N N . ALA A 1 117 ? 9.643 -4.988 -20.180 1.00 91.19 117 ALA A N 1
ATOM 871 C CA . ALA A 1 117 ? 10.568 -4.943 -21.319 1.00 91.19 117 ALA A CA 1
ATOM 872 C C . ALA A 1 117 ? 11.160 -3.544 -21.587 1.00 91.19 117 ALA A C 1
ATOM 874 O O . ALA A 1 117 ? 12.166 -3.419 -22.275 1.00 91.19 117 ALA A O 1
ATOM 875 N N . LEU A 1 118 ? 10.566 -2.491 -21.014 1.00 88.56 118 LEU A N 1
ATOM 876 C CA . LEU A 1 118 ? 11.075 -1.121 -21.099 1.00 88.56 118 LEU A CA 1
ATOM 877 C C . LEU A 1 118 ? 12.215 -0.843 -20.106 1.00 88.56 118 LEU A C 1
ATOM 879 O O . LEU A 1 118 ? 12.759 0.259 -20.096 1.00 88.56 118 LEU A O 1
ATOM 883 N N . GLY A 1 119 ? 12.559 -1.806 -19.244 1.00 90.88 119 GLY A N 1
ATOM 884 C CA . GLY A 1 119 ? 13.519 -1.599 -18.160 1.00 90.88 119 GLY A CA 1
ATOM 885 C C . GLY A 1 119 ? 12.999 -0.685 -17.057 1.00 90.88 119 GLY A C 1
ATOM 886 O O . GLY A 1 119 ? 13.776 0.003 -16.403 1.00 90.88 119 GLY A O 1
ATOM 887 N N . ALA A 1 120 ? 11.682 -0.685 -16.853 1.00 94.06 120 ALA A N 1
ATOM 888 C CA . ALA A 1 120 ? 11.024 -0.008 -15.747 1.00 94.06 120 ALA A CA 1
ATOM 889 C C . ALA A 1 120 ? 10.058 -0.958 -15.032 1.00 94.06 120 ALA A C 1
ATOM 891 O O . ALA A 1 120 ? 9.443 -1.827 -15.657 1.00 94.06 120 ALA A O 1
ATOM 892 N N . TRP A 1 121 ? 9.918 -0.769 -13.724 1.00 96.44 121 TRP A N 1
ATOM 893 C CA . TRP A 1 121 ? 8.881 -1.407 -12.919 1.00 96.44 121 TRP A CA 1
ATOM 894 C C . TRP A 1 121 ? 7.500 -0.874 -13.303 1.00 96.44 121 TRP A C 1
ATOM 896 O O . TRP A 1 121 ? 7.333 0.330 -13.513 1.00 96.44 121 TRP A O 1
ATOM 906 N N . GLU A 1 122 ? 6.505 -1.754 -13.386 1.00 95.88 122 GLU A N 1
ATOM 907 C CA . GLU A 1 122 ? 5.119 -1.325 -13.569 1.00 95.88 122 GLU A CA 1
ATOM 908 C C . GLU A 1 122 ? 4.637 -0.516 -12.348 1.00 95.88 122 GLU A C 1
ATOM 910 O O . GLU A 1 122 ? 5.059 -0.799 -11.218 1.00 95.88 122 GLU A O 1
ATOM 915 N N . PRO A 1 123 ? 3.771 0.493 -12.533 1.00 92.62 123 PRO A N 1
ATOM 916 C CA . PRO A 1 123 ? 3.232 1.252 -11.414 1.00 92.62 123 PRO A CA 1
ATOM 917 C C . PRO A 1 123 ? 2.509 0.323 -10.423 1.00 92.62 123 PRO A C 1
ATOM 919 O O . PRO A 1 123 ? 1.612 -0.409 -10.838 1.00 92.62 123 PRO A O 1
ATOM 922 N N . PRO A 1 124 ? 2.870 0.329 -9.128 1.00 91.19 124 PRO A N 1
ATOM 923 C CA . PRO A 1 124 ? 2.197 -0.496 -8.136 1.00 91.19 124 PRO A CA 1
ATOM 924 C C . PRO A 1 124 ? 0.779 0.033 -7.901 1.00 91.19 124 PRO A C 1
ATOM 926 O O . PRO A 1 124 ? 0.588 1.215 -7.619 1.00 91.19 124 PRO A O 1
ATOM 929 N N . GLU A 1 125 ? -0.215 -0.848 -7.984 1.00 91.50 125 GLU A N 1
ATOM 930 C CA . GLU A 1 125 ? -1.620 -0.487 -7.752 1.00 91.50 125 GLU A CA 1
ATOM 931 C C . GLU A 1 125 ? -2.014 -0.523 -6.267 1.00 91.50 125 GLU A C 1
ATOM 933 O O . GLU A 1 125 ? -3.074 -0.017 -5.894 1.00 91.50 125 GLU A O 1
ATOM 938 N N . LEU A 1 126 ? -1.174 -1.126 -5.417 1.00 94.25 126 LEU A N 1
ATOM 939 C CA . LEU A 1 126 ? -1.423 -1.266 -3.986 1.00 94.25 126 LEU A CA 1
ATOM 940 C C . LEU A 1 126 ? -1.628 0.095 -3.307 1.00 94.25 126 LEU A C 1
ATOM 942 O O . LEU A 1 126 ? -0.707 0.907 -3.217 1.00 94.25 126 LEU A O 1
ATOM 946 N N . LEU A 1 127 ? -2.810 0.281 -2.719 1.00 94.69 127 LEU A N 1
ATOM 947 C CA . LEU A 1 127 ? -3.126 1.418 -1.861 1.00 94.69 127 LEU A CA 1
ATOM 948 C C . LEU A 1 127 ? -3.212 0.978 -0.396 1.00 94.69 127 LEU A C 1
ATOM 950 O O . LEU A 1 127 ? -4.119 0.234 -0.010 1.00 94.69 127 LEU A O 1
ATOM 954 N N . CYS A 1 128 ? -2.285 1.480 0.420 1.00 95.12 128 CYS A N 1
ATOM 955 C CA . CYS A 1 128 ? -2.292 1.301 1.868 1.00 95.12 128 CYS A CA 1
ATOM 956 C C . CYS A 1 128 ? -2.837 2.557 2.551 1.00 95.12 128 CYS A C 1
ATOM 958 O O . CYS A 1 128 ? -2.264 3.640 2.425 1.00 95.12 128 CYS A O 1
ATOM 960 N N . GLN A 1 129 ? -3.925 2.406 3.299 1.00 93.88 129 GLN A N 1
ATOM 961 C CA . GLN A 1 129 ? -4.555 3.491 4.047 1.00 93.88 129 GLN A CA 1
ATOM 962 C C . GLN A 1 129 ? -4.434 3.235 5.544 1.00 93.88 129 GLN A C 1
ATOM 964 O O . GLN A 1 129 ? -4.624 2.110 5.992 1.00 93.88 129 GLN A O 1
ATOM 969 N N . GLU A 1 130 ? -4.129 4.270 6.320 1.00 94.38 130 GLU A N 1
ATOM 970 C CA . GLU A 1 130 ? -4.070 4.166 7.778 1.00 94.38 130 GLU A CA 1
ATOM 971 C C . GLU A 1 130 ? -5.421 3.699 8.349 1.00 94.38 130 GLU A C 1
ATOM 973 O O . GLU A 1 130 ? -6.485 4.163 7.927 1.00 94.38 130 GLU A O 1
ATOM 978 N N . ILE A 1 131 ? -5.382 2.757 9.293 1.00 94.44 131 ILE A N 1
ATOM 979 C CA . ILE A 1 131 ? -6.568 2.173 9.913 1.00 94.44 131 ILE A CA 1
ATOM 980 C C . ILE A 1 131 ? -7.262 3.238 10.756 1.00 94.44 131 ILE A C 1
ATOM 982 O O . ILE A 1 131 ? -6.730 3.725 11.755 1.00 94.44 131 ILE A O 1
ATOM 986 N N . SER A 1 132 ? -8.497 3.544 10.370 1.00 94.56 132 SER A N 1
ATOM 987 C CA . SER A 1 132 ? -9.388 4.410 11.124 1.00 94.56 132 SER A CA 1
ATOM 988 C C . SER A 1 132 ? -10.775 3.787 11.182 1.00 94.56 132 SER A C 1
ATOM 990 O O . SER A 1 132 ? -11.429 3.643 10.153 1.00 94.56 132 SER A O 1
ATOM 992 N N . CYS A 1 133 ? -11.245 3.450 12.384 1.00 92.88 133 CYS A N 1
ATOM 993 C CA . CYS A 1 133 ? -12.573 2.857 12.578 1.00 92.88 133 CYS A CA 1
ATOM 994 C C . CYS A 1 133 ? -13.728 3.867 12.463 1.00 92.88 133 CYS A C 1
ATOM 996 O O . CYS A 1 133 ? -14.888 3.508 12.654 1.00 92.88 133 CYS A O 1
ATOM 998 N N . GLY A 1 134 ? -13.427 5.138 12.178 1.00 92.25 134 GLY A N 1
ATOM 999 C CA . GLY A 1 134 ? -14.417 6.210 12.165 1.00 92.25 134 GLY A CA 1
ATOM 1000 C C . GLY A 1 134 ? -15.077 6.416 13.532 1.00 92.25 134 GLY A C 1
ATOM 1001 O O . GLY A 1 134 ? -14.464 6.197 14.580 1.00 92.25 134 GLY A O 1
ATOM 1002 N N . SER A 1 135 ? -16.331 6.863 13.521 1.00 92.44 135 SER A N 1
ATOM 1003 C CA . SER A 1 135 ? -17.107 7.091 14.741 1.00 92.44 135 SER A CA 1
ATOM 1004 C C . SER A 1 135 ? -17.466 5.768 15.436 1.00 92.44 135 SER A C 1
ATOM 1006 O O . SER A 1 135 ? -17.874 4.829 14.750 1.00 92.44 135 SER A O 1
ATOM 1008 N N . PRO A 1 136 ? -17.342 5.683 16.775 1.00 93.62 136 PRO A N 1
ATOM 1009 C CA . PRO A 1 136 ? -17.799 4.524 17.538 1.00 93.62 136 PRO A CA 1
ATOM 1010 C C . PRO A 1 136 ? -19.288 4.206 17.310 1.00 93.62 136 PRO A C 1
ATOM 1012 O O . PRO A 1 136 ? -20.066 5.129 17.053 1.00 93.62 136 PRO A O 1
ATOM 1015 N N . PRO A 1 137 ? -19.695 2.926 17.401 1.00 93.88 137 PRO A N 1
ATOM 1016 C CA . PRO A 1 137 ? -21.082 2.509 17.218 1.00 93.88 137 PRO A CA 1
ATOM 1017 C C . PRO A 1 137 ? -22.006 3.094 18.293 1.00 93.88 137 PRO A C 1
ATOM 1019 O O . PRO A 1 137 ? -21.646 3.202 19.461 1.00 93.88 137 PRO A O 1
ATOM 1022 N N . GLU A 1 138 ? -23.229 3.437 17.907 1.00 92.75 138 GLU A N 1
ATOM 1023 C CA . GLU A 1 138 ? -24.241 3.918 18.847 1.00 92.75 138 GLU A CA 1
ATOM 1024 C C . GLU A 1 138 ? -24.837 2.751 19.649 1.00 92.75 138 GLU A C 1
ATOM 1026 O O . GLU A 1 138 ? -25.140 1.691 19.096 1.00 92.75 138 GLU A O 1
ATOM 1031 N N . VAL A 1 139 ? -25.010 2.942 20.958 1.00 93.31 139 VAL A N 1
ATOM 1032 C CA . VAL A 1 139 ? -25.554 1.931 21.874 1.00 93.31 139 VAL A CA 1
ATOM 1033 C C . VAL A 1 139 ? -26.840 2.457 22.488 1.00 93.31 139 VAL A C 1
ATOM 1035 O O . VAL A 1 139 ? -26.872 3.549 23.047 1.00 93.31 139 VAL A O 1
ATOM 1038 N N . GLN A 1 140 ? -27.905 1.664 22.416 1.00 95.06 140 GLN A N 1
ATOM 1039 C CA . GLN A 1 140 ? -29.205 2.070 22.937 1.00 95.06 140 GLN A CA 1
ATOM 1040 C C . GLN A 1 140 ? -29.179 2.227 24.467 1.00 95.06 140 GLN A C 1
ATOM 1042 O O . GLN A 1 140 ? -28.732 1.327 25.181 1.00 95.06 140 GLN A O 1
ATOM 1047 N N . ASN A 1 141 ? -29.720 3.349 24.955 1.00 94.94 141 ASN A N 1
ATOM 1048 C CA . ASN A 1 141 ? -29.755 3.731 26.372 1.00 94.94 141 ASN A CA 1
ATOM 1049 C C . ASN A 1 141 ? -28.360 3.817 27.016 1.00 94.94 141 ASN A C 1
ATOM 1051 O O . ASN A 1 141 ? -28.202 3.525 28.205 1.00 94.94 141 ASN A O 1
ATOM 1055 N N . ALA A 1 142 ? -27.338 4.168 26.233 1.00 94.81 142 ALA A N 1
ATOM 1056 C CA . ALA A 1 142 ? -25.987 4.391 26.722 1.00 94.81 142 ALA A CA 1
ATOM 1057 C C . ALA A 1 142 ? -25.344 5.602 26.042 1.00 94.81 142 ALA A C 1
ATOM 1059 O O . ALA A 1 142 ? -25.582 5.885 24.871 1.00 94.81 142 ALA A O 1
ATOM 1060 N N . ILE A 1 143 ? -24.463 6.278 26.770 1.00 93.62 143 ILE A N 1
ATOM 1061 C CA . ILE A 1 143 ? -23.679 7.413 26.288 1.00 93.62 143 ILE A CA 1
ATOM 1062 C C . ILE A 1 143 ? -22.208 7.028 26.158 1.00 93.62 143 ILE A C 1
ATOM 1064 O O . ILE A 1 143 ? -21.654 6.325 27.002 1.00 93.62 143 ILE A O 1
ATOM 1068 N N . LEU A 1 144 ? -21.550 7.517 25.106 1.00 93.44 144 LEU A N 1
ATOM 1069 C CA . LEU A 1 144 ? -20.106 7.367 24.938 1.00 93.44 144 LEU A CA 1
ATOM 1070 C C . LEU A 1 144 ? -19.379 8.299 25.923 1.00 93.44 144 LEU A C 1
ATOM 1072 O O . LEU A 1 144 ? -19.399 9.518 25.764 1.00 93.44 144 LEU A O 1
ATOM 1076 N N . VAL A 1 145 ? -18.717 7.723 26.926 1.00 91.88 145 VAL A N 1
ATOM 1077 C CA . VAL A 1 145 ? -18.021 8.454 28.003 1.00 91.88 145 VAL A CA 1
ATOM 1078 C C . VAL A 1 145 ? -16.502 8.481 27.848 1.00 91.88 145 VAL A C 1
ATOM 1080 O O . VAL A 1 145 ? -15.829 9.258 28.525 1.00 91.88 145 VAL A O 1
ATOM 1083 N N . GLY A 1 146 ? -15.935 7.648 26.970 1.00 82.62 146 GLY A N 1
ATOM 1084 C CA . GLY A 1 146 ? -14.486 7.538 26.817 1.00 82.62 146 GLY A CA 1
ATOM 1085 C C . GLY A 1 146 ? -14.017 7.220 25.401 1.00 82.62 146 GLY A C 1
ATOM 1086 O O . GLY A 1 146 ? -14.576 6.350 24.738 1.00 82.62 146 GLY A O 1
ATOM 1087 N N . ASN A 1 147 ? -12.909 7.883 25.038 1.00 67.06 147 ASN A N 1
ATOM 1088 C CA . ASN A 1 147 ? -12.106 7.771 23.814 1.00 67.06 147 ASN A CA 1
ATOM 1089 C C . ASN A 1 147 ? -12.791 8.230 22.513 1.00 67.06 147 ASN A C 1
ATOM 1091 O O . ASN A 1 147 ? -13.640 7.543 21.957 1.00 67.06 147 ASN A O 1
ATOM 1095 N N . HIS A 1 148 ? -12.344 9.378 21.994 1.00 68.75 148 HIS A N 1
ATOM 1096 C CA . HIS A 1 148 ? -12.730 9.908 20.679 1.00 68.75 148 HIS A CA 1
ATOM 1097 C C . HIS A 1 148 ? -11.733 9.537 19.565 1.00 68.75 148 HIS A C 1
ATOM 1099 O O . HIS A 1 148 ? -11.883 10.009 18.439 1.00 68.75 148 HIS A O 1
ATOM 1105 N N . SER A 1 149 ? -10.688 8.753 19.868 1.00 86.38 149 SER A N 1
ATOM 1106 C CA . SER A 1 149 ? -9.759 8.268 18.845 1.00 86.38 149 SER A CA 1
ATOM 1107 C C . SER A 1 149 ? -10.403 7.149 18.036 1.00 86.38 149 SER A C 1
ATOM 1109 O O . SER A 1 149 ? -11.103 6.304 18.587 1.00 86.38 149 SER A O 1
ATOM 1111 N N . SER A 1 150 ? -10.114 7.129 16.741 1.00 90.06 150 SER A N 1
ATOM 1112 C CA . SER A 1 150 ? -10.489 6.062 15.815 1.00 90.06 150 SER A CA 1
ATOM 1113 C C . SER A 1 150 ? -9.287 5.235 15.354 1.00 90.06 150 SER A C 1
ATOM 1115 O O . SER A 1 150 ? -9.425 4.418 14.448 1.00 90.06 150 SER A O 1
ATOM 1117 N N . SER A 1 151 ? -8.108 5.445 15.951 1.00 92.19 151 SER A N 1
ATOM 1118 C CA . SER A 1 151 ? -6.886 4.700 15.633 1.00 92.19 151 SER A CA 1
ATOM 1119 C C . SER A 1 151 ? -7.007 3.226 16.024 1.00 92.19 151 SER A C 1
ATOM 1121 O O . SER A 1 151 ? -7.684 2.899 17.004 1.00 92.19 151 SER A O 1
ATOM 1123 N N . GLN A 1 152 ? -6.295 2.344 15.322 1.00 93.25 152 GLN A N 1
ATOM 1124 C CA . GLN A 1 152 ? -6.219 0.919 15.663 1.00 93.25 152 GLN A CA 1
ATOM 1125 C C . GLN A 1 152 ? -5.916 0.706 17.160 1.00 93.25 152 GLN A C 1
ATOM 1127 O O . GLN A 1 152 ? -5.040 1.358 17.730 1.00 93.25 152 GLN A O 1
ATOM 1132 N N . GLY A 1 153 ? -6.671 -0.182 17.813 1.00 92.25 153 GLY A N 1
ATOM 1133 C CA . GLY A 1 153 ? -6.531 -0.505 19.237 1.00 92.25 153 GLY A CA 1
ATOM 1134 C C . GLY A 1 153 ? -7.162 0.502 20.207 1.00 92.25 153 GLY A C 1
ATOM 1135 O O . GLY A 1 153 ? -7.156 0.264 21.415 1.00 92.25 153 GLY A O 1
ATOM 1136 N N . SER A 1 154 ? -7.727 1.612 19.719 1.00 93.62 154 SER A N 1
ATOM 1137 C CA . SER A 1 154 ? -8.532 2.512 20.553 1.00 93.62 154 SER A CA 1
ATOM 1138 C C . SER A 1 154 ? -9.771 1.795 21.106 1.00 93.62 154 SER A C 1
ATOM 1140 O O . SER A 1 154 ? -10.310 0.879 20.489 1.00 93.62 154 SER A O 1
ATOM 1142 N N . VAL A 1 155 ? -10.208 2.197 22.301 1.00 94.56 155 VAL A N 1
ATOM 1143 C CA . VAL A 1 155 ? -11.335 1.578 23.017 1.00 94.56 155 VAL A CA 1
ATOM 1144 C C . VAL A 1 155 ? -12.381 2.627 23.368 1.00 94.56 155 VAL A C 1
ATOM 1146 O O . VAL A 1 155 ? -12.120 3.485 24.215 1.00 94.56 155 VAL A O 1
ATOM 1149 N N . ALA A 1 156 ? -13.553 2.526 22.750 1.00 95.31 156 ALA A N 1
ATOM 1150 C CA . ALA A 1 156 ? -14.744 3.305 23.053 1.00 95.31 156 ALA A CA 1
ATOM 1151 C C . ALA A 1 156 ? -15.427 2.746 24.308 1.00 95.31 156 ALA A C 1
ATOM 1153 O O . ALA A 1 156 ? -15.668 1.540 24.398 1.00 95.31 156 ALA A O 1
ATOM 1154 N N . HIS A 1 157 ? -15.721 3.616 25.275 1.00 94.62 157 HIS A N 1
ATOM 1155 C CA . HIS A 1 157 ? -16.352 3.247 26.545 1.00 94.62 157 HIS A CA 1
ATOM 1156 C C . HIS A 1 157 ? -17.741 3.860 26.652 1.00 94.62 157 HIS A C 1
ATOM 1158 O O . HIS A 1 157 ? -17.885 5.065 26.434 1.00 94.62 157 HIS A O 1
ATOM 1164 N N . TYR A 1 158 ? -18.725 3.052 27.044 1.00 95.06 158 TYR A N 1
ATOM 1165 C CA . TYR A 1 158 ? -20.111 3.481 27.185 1.00 95.06 158 TYR A CA 1
ATOM 1166 C C . TYR A 1 158 ? -20.597 3.297 28.618 1.00 95.06 158 TYR A C 1
ATOM 1168 O O . TYR A 1 158 ? -20.334 2.260 29.232 1.00 95.06 158 TYR A O 1
ATOM 1176 N N . ASP A 1 159 ? -21.356 4.276 29.098 1.00 93.69 159 ASP A N 1
ATOM 1177 C CA . ASP A 1 159 ? -22.091 4.196 30.355 1.00 93.69 159 ASP A CA 1
ATOM 1178 C C . ASP A 1 159 ? -23.589 4.225 30.067 1.00 93.69 159 ASP A C 1
ATOM 1180 O O . ASP A 1 159 ? -24.050 4.987 29.218 1.00 93.69 159 ASP A O 1
ATOM 1184 N N . CYS A 1 160 ? -24.351 3.394 30.778 1.00 94.12 160 CYS A N 1
ATOM 1185 C CA . CYS A 1 160 ? -25.800 3.392 30.645 1.00 94.12 160 CYS A CA 1
ATOM 1186 C C . CYS A 1 160 ? -26.397 4.724 31.109 1.00 94.12 160 CYS A C 1
ATOM 1188 O O . CYS A 1 160 ? -25.952 5.324 32.091 1.00 94.12 160 CYS A O 1
ATOM 1190 N N . GLU A 1 161 ? -27.421 5.166 30.390 1.00 93.38 1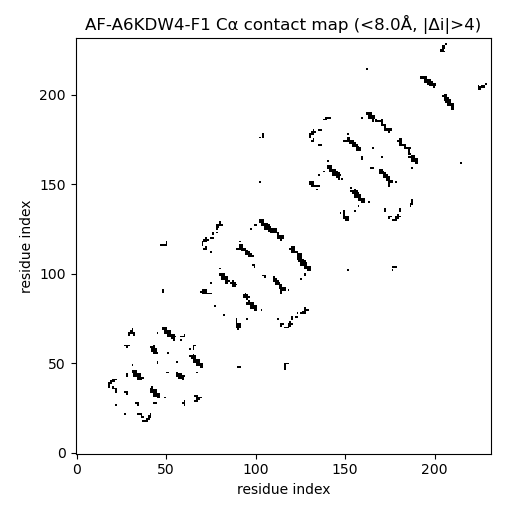61 GLU A N 1
ATOM 1191 C CA . GLU A 1 161 ? -28.205 6.343 30.734 1.00 93.38 161 GLU A CA 1
ATOM 1192 C C . GLU A 1 161 ? -28.977 6.139 32.045 1.00 93.38 161 GLU A C 1
ATOM 1194 O O . GLU A 1 161 ? -29.132 5.025 32.557 1.00 93.38 161 GLU A O 1
ATOM 1199 N N . GLU A 1 162 ? -29.473 7.238 32.616 1.00 87.69 162 GLU A N 1
ATOM 1200 C CA . GLU A 1 162 ? -30.230 7.193 33.864 1.00 87.69 162 GLU A CA 1
ATOM 1201 C C . GLU A 1 162 ? -31.447 6.256 33.746 1.00 87.69 162 GLU A C 1
ATOM 1203 O O . GLU A 1 162 ? -32.251 6.364 32.823 1.00 87.69 162 GLU A O 1
ATOM 1208 N N . GLY A 1 163 ? -31.587 5.333 34.704 1.00 83.38 163 GLY A N 1
ATOM 1209 C CA . GLY A 1 163 ? -32.642 4.313 34.698 1.00 83.38 163 GLY A CA 1
ATOM 1210 C C . GLY A 1 163 ? -32.234 2.976 34.072 1.00 83.38 163 GLY A C 1
ATOM 1211 O O . GLY A 1 163 ? -33.010 2.023 34.150 1.00 83.38 163 GLY A O 1
ATOM 1212 N N . PHE A 1 164 ? -31.015 2.873 33.539 1.00 90.25 164 PHE A N 1
ATOM 1213 C CA . PHE A 1 164 ? -30.475 1.655 32.943 1.00 90.25 164 PHE A CA 1
ATOM 1214 C C . PHE A 1 164 ? -29.172 1.204 33.615 1.00 90.25 164 PHE A C 1
ATOM 1216 O O . PHE A 1 164 ? -28.416 1.997 34.172 1.00 90.25 164 PHE A O 1
ATOM 1223 N N . GLU A 1 165 ? -28.895 -0.095 33.552 1.00 90.06 165 GLU A N 1
ATOM 1224 C CA . GLU A 1 165 ? -27.631 -0.691 33.982 1.00 90.06 165 GLU A CA 1
ATOM 1225 C C . GLU A 1 165 ? -27.196 -1.814 33.035 1.00 90.06 165 GLU A C 1
ATOM 1227 O O . GLU A 1 165 ? -27.999 -2.335 32.265 1.00 90.06 165 GLU A O 1
ATOM 1232 N N . SER A 1 166 ? -25.922 -2.210 33.091 1.00 92.38 166 SER A N 1
ATOM 1233 C CA . SER A 1 166 ? -25.373 -3.314 32.297 1.00 92.38 166 SER A CA 1
ATOM 1234 C C . SER A 1 166 ? -24.962 -4.490 33.201 1.00 92.38 166 SER A C 1
ATOM 1236 O O . SER A 1 166 ? -23.794 -4.614 33.583 1.00 92.38 166 SER A O 1
ATOM 1238 N N . PRO A 1 167 ? -25.887 -5.411 33.545 1.00 85.19 167 PRO A N 1
ATOM 1239 C CA . PRO A 1 167 ? -25.595 -6.527 34.452 1.00 85.19 167 PRO A CA 1
ATOM 1240 C C . PRO A 1 167 ? -24.485 -7.446 33.934 1.00 85.19 167 PRO A C 1
ATOM 1242 O O . PRO A 1 167 ? -23.776 -8.076 34.715 1.00 85.19 167 PRO A O 1
ATOM 1245 N N . GLY A 1 168 ? -24.338 -7.521 32.606 1.00 84.06 168 GLY A N 1
ATOM 1246 C CA . GLY A 1 168 ? -23.338 -8.352 31.941 1.00 84.06 168 GLY A CA 1
ATOM 1247 C C . GLY A 1 168 ? -21.901 -7.843 32.079 1.00 84.06 168 GLY A C 1
ATOM 1248 O O . GLY A 1 168 ? -20.972 -8.633 31.953 1.00 84.06 168 GLY A O 1
ATOM 1249 N N . GLY A 1 169 ? -21.693 -6.560 32.390 1.00 89.94 169 GLY A N 1
ATOM 1250 C CA . GLY A 1 169 ? -20.360 -5.981 32.547 1.00 89.94 169 GLY A CA 1
ATOM 1251 C C . GLY A 1 169 ? -20.199 -4.631 31.859 1.00 89.94 169 GLY A C 1
ATOM 1252 O O . GLY A 1 169 ? -21.172 -3.940 31.566 1.00 89.94 169 GLY A O 1
ATOM 1253 N N . LYS A 1 170 ? -18.943 -4.234 31.627 1.00 92.50 170 LYS A N 1
ATOM 1254 C CA . LYS A 1 170 ? -18.604 -2.961 30.977 1.00 92.50 170 LYS A CA 1
ATOM 1255 C C . LYS A 1 170 ? -18.915 -3.014 29.486 1.00 92.50 170 LYS A C 1
ATOM 1257 O O . LYS A 1 170 ? -18.496 -3.950 28.812 1.00 92.50 170 LYS A O 1
ATOM 1262 N N . ILE A 1 171 ? -19.584 -1.985 28.981 1.00 95.00 171 ILE A N 1
ATOM 1263 C CA . ILE A 1 171 ? -19.887 -1.844 27.559 1.00 95.00 171 ILE A CA 1
ATOM 1264 C C . ILE A 1 171 ? -18.710 -1.125 26.898 1.00 95.00 171 ILE A C 1
ATOM 1266 O O . ILE A 1 171 ? -18.460 0.055 27.145 1.00 95.00 171 ILE A O 1
ATOM 1270 N N . THR A 1 172 ? -17.955 -1.853 26.079 1.00 94.81 172 THR A N 1
ATOM 1271 C CA . THR A 1 172 ? -16.798 -1.317 25.354 1.00 94.81 172 THR A CA 1
ATOM 1272 C C . THR A 1 172 ? -16.751 -1.855 23.936 1.00 94.81 172 THR A C 1
ATOM 1274 O O . THR A 1 172 ? -17.109 -3.009 23.710 1.00 94.81 172 THR A O 1
ATOM 1277 N N . SER A 1 173 ? -16.235 -1.054 23.010 1.00 95.19 173 SER A N 1
ATOM 1278 C CA . SER A 1 173 ? -15.911 -1.490 21.651 1.00 95.19 173 SER A CA 1
ATOM 1279 C C . SER A 1 173 ? -14.470 -1.115 21.319 1.00 95.19 173 SER A C 1
ATOM 1281 O O . SER A 1 173 ? -13.997 -0.057 21.733 1.00 95.19 173 SER A O 1
ATOM 1283 N N . VAL A 1 174 ? -13.755 -1.988 20.613 1.00 95.31 174 VAL A N 1
ATOM 1284 C CA . VAL A 1 174 ? -12.333 -1.832 20.284 1.00 95.31 174 VAL A CA 1
ATOM 1285 C C . VAL A 1 174 ? -12.176 -1.629 18.783 1.00 95.31 174 VAL A C 1
ATOM 1287 O O . VAL A 1 174 ? -12.749 -2.383 18.000 1.00 95.31 174 VAL A O 1
ATOM 1290 N N . CYS A 1 175 ? -11.388 -0.638 18.369 1.00 95.00 175 CYS A N 1
ATOM 1291 C CA . CYS A 1 175 ? -11.044 -0.445 16.968 1.00 95.00 175 CYS A CA 1
ATOM 1292 C C . CYS A 1 175 ? -10.095 -1.558 16.506 1.00 95.00 175 CYS A C 1
ATOM 1294 O O . CYS A 1 175 ? -8.960 -1.666 16.980 1.00 95.00 175 CYS A O 1
ATOM 1296 N N . THR A 1 176 ? -10.586 -2.409 15.611 1.00 94.25 176 THR A N 1
ATOM 1297 C CA . THR A 1 176 ? -9.884 -3.609 15.144 1.00 94.25 176 THR A CA 1
ATOM 1298 C C . THR A 1 176 ? -8.931 -3.311 13.983 1.00 94.25 176 THR A C 1
ATOM 1300 O O . THR A 1 176 ? -8.889 -2.204 13.446 1.00 94.25 176 THR A O 1
ATOM 1303 N N . ASP A 1 177 ? -8.144 -4.311 13.591 1.00 92.31 177 ASP A N 1
ATOM 1304 C CA . ASP A 1 177 ? -7.219 -4.240 12.457 1.00 92.31 177 ASP A CA 1
ATOM 1305 C C . ASP A 1 177 ? -7.918 -4.224 11.086 1.00 92.31 177 ASP A C 1
ATOM 1307 O O . ASP A 1 177 ? -7.312 -3.814 10.099 1.00 92.31 177 ASP A O 1
ATOM 1311 N N . SER A 1 178 ? -9.203 -4.586 11.019 1.00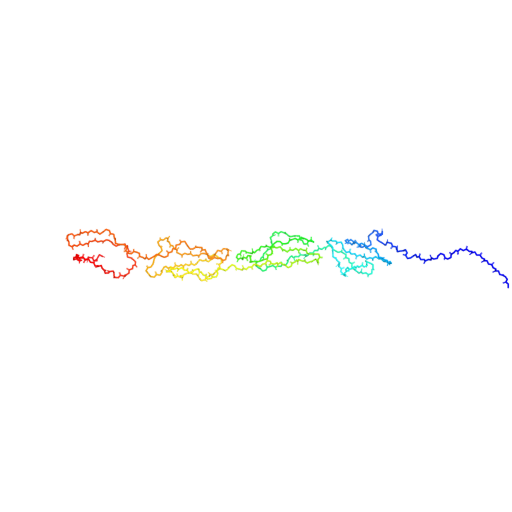 92.06 178 SER A N 1
ATOM 1312 C CA . SER A 1 178 ? -10.020 -4.460 9.809 1.00 92.06 178 SER A CA 1
ATOM 1313 C C . SER A 1 178 ? -10.537 -3.042 9.565 1.00 92.06 178 SER A C 1
ATOM 1315 O O . SER A 1 178 ? -11.201 -2.808 8.557 1.00 92.06 178 SER A O 1
ATOM 1317 N N . GLY A 1 179 ? -10.267 -2.093 10.469 1.00 92.00 179 GLY A N 1
ATOM 1318 C CA . GLY A 1 179 ? -10.819 -0.739 10.380 1.00 92.00 179 GLY A CA 1
ATOM 1319 C C . GLY A 1 179 ? -12.295 -0.656 10.756 1.00 92.00 179 GLY A C 1
ATOM 1320 O O . GLY A 1 179 ? -12.994 0.249 10.310 1.00 92.00 179 GLY A O 1
ATOM 1321 N N . SER A 1 180 ? -12.777 -1.582 11.587 1.00 94.56 180 SER A N 1
ATOM 1322 C CA . SER A 1 180 ? -14.122 -1.540 12.163 1.00 94.56 180 SER A CA 1
ATOM 1323 C C . SER A 1 180 ? -14.086 -1.646 13.684 1.00 94.56 180 SER A C 1
ATOM 1325 O O . SER A 1 180 ? -13.220 -2.302 14.268 1.00 94.56 180 SER A O 1
ATOM 1327 N N . TRP A 1 181 ? -15.049 -1.011 14.341 1.00 95.38 181 TRP A N 1
ATOM 1328 C CA . TRP A 1 181 ? -15.290 -1.197 15.768 1.00 95.38 181 TRP A CA 1
ATOM 1329 C C . TRP A 1 181 ? -15.780 -2.624 16.046 1.00 95.38 181 TRP A C 1
ATOM 1331 O O . TRP A 1 181 ? -16.569 -3.171 15.278 1.00 95.38 181 TRP A O 1
ATOM 1341 N N . SER A 1 182 ? -15.286 -3.246 17.116 1.00 96.31 182 SER A N 1
ATOM 1342 C CA . SER A 1 182 ? -15.678 -4.602 17.499 1.00 96.31 182 SER A CA 1
ATOM 1343 C C . SER A 1 182 ? -17.139 -4.661 17.942 1.00 96.31 182 SER A C 1
ATOM 1345 O O . SER A 1 182 ? -17.652 -3.714 18.547 1.00 96.31 182 SER A O 1
ATOM 1347 N N . GLU A 1 183 ? -17.766 -5.816 17.737 1.00 95.06 183 GLU A N 1
ATOM 1348 C CA . GLU A 1 183 ? -19.109 -6.099 18.242 1.00 95.06 183 GLU A CA 1
ATOM 1349 C C . GLU A 1 183 ? -19.203 -5.879 19.757 1.00 95.06 183 GLU A C 1
ATOM 1351 O O . GLU A 1 183 ? -18.284 -6.203 20.519 1.00 95.06 183 GLU A O 1
ATOM 1356 N N . ILE A 1 184 ? -20.332 -5.322 20.188 1.00 93.81 184 ILE A N 1
ATOM 1357 C CA . ILE A 1 184 ? -20.598 -5.016 21.591 1.00 93.81 184 ILE A CA 1
ATOM 1358 C C . ILE A 1 184 ? -21.298 -6.210 22.234 1.00 93.81 184 ILE A C 1
ATOM 1360 O O . ILE A 1 184 ? -22.335 -6.673 21.768 1.00 93.81 184 ILE A O 1
ATOM 1364 N N . THR A 1 185 ? -20.729 -6.707 23.330 1.00 93.06 185 THR A N 1
ATOM 1365 C CA . THR A 1 185 ? -21.180 -7.946 23.981 1.00 93.06 185 THR A CA 1
ATOM 1366 C C . THR A 1 185 ? -22.273 -7.744 25.027 1.00 93.06 185 THR A C 1
ATOM 1368 O O . THR A 1 185 ? -23.056 -8.660 25.272 1.00 93.06 185 THR A O 1
ATOM 1371 N N . TYR A 1 186 ? -22.334 -6.572 25.659 1.00 94.12 186 TYR A N 1
ATOM 1372 C CA . TYR A 1 186 ? -23.273 -6.266 26.738 1.00 94.12 186 TYR A CA 1
ATOM 1373 C C . TYR A 1 186 ? -24.141 -5.065 26.378 1.00 94.12 186 TYR A C 1
ATOM 1375 O O . TYR A 1 186 ? -23.670 -4.118 25.755 1.00 94.12 186 TYR A O 1
ATOM 1383 N N . ALA A 1 187 ? -25.399 -5.097 26.810 1.00 92.62 187 ALA A N 1
ATOM 1384 C CA . ALA A 1 187 ? -26.374 -4.043 26.565 1.00 92.62 187 ALA A CA 1
ATOM 1385 C C . ALA A 1 187 ? -26.895 -3.456 27.881 1.00 92.62 187 ALA A C 1
ATOM 1387 O O . ALA A 1 187 ? -26.835 -4.101 28.934 1.00 92.62 187 ALA A O 1
ATOM 1388 N N . CYS A 1 188 ? -27.429 -2.242 27.795 1.00 93.31 188 CYS A N 1
ATOM 1389 C CA . CYS A 1 188 ? -28.131 -1.599 28.893 1.00 93.31 188 CYS A CA 1
ATOM 1390 C C . CYS A 1 188 ? -29.546 -2.173 29.019 1.00 93.31 188 CYS A C 1
ATOM 1392 O O . CYS A 1 188 ? -30.314 -2.200 28.056 1.00 93.31 188 CYS A O 1
ATOM 1394 N N . ALA A 1 189 ? -29.885 -2.631 30.217 1.00 90.25 189 ALA A N 1
ATOM 1395 C CA . ALA A 1 189 ? -31.211 -3.086 30.598 1.00 90.25 189 ALA A CA 1
ATOM 1396 C C . ALA A 1 189 ? -31.811 -2.105 31.605 1.00 90.25 189 ALA A C 1
ATOM 1398 O O . ALA A 1 189 ? -31.088 -1.507 32.402 1.00 90.25 189 ALA A O 1
ATOM 1399 N N . GLU A 1 190 ? -33.131 -1.934 31.569 1.00 86.56 190 GLU A N 1
ATOM 1400 C CA . GLU A 1 190 ? -33.825 -1.133 32.575 1.00 86.56 190 GLU A CA 1
ATOM 1401 C C . GLU A 1 190 ? -33.533 -1.682 33.972 1.00 86.56 190 GLU A C 1
ATOM 1403 O O . GLU A 1 190 ? -33.560 -2.897 34.202 1.00 86.56 190 GLU A O 1
ATOM 1408 N N . ILE A 1 191 ? -33.282 -0.781 34.920 1.00 79.88 191 ILE A N 1
ATOM 1409 C CA . ILE A 1 191 ? -33.070 -1.155 36.315 1.00 79.88 191 ILE A CA 1
ATOM 1410 C C . ILE A 1 191 ? -34.403 -1.660 36.877 1.00 79.88 191 ILE A C 1
ATOM 1412 O O . ILE A 1 191 ? -35.280 -0.890 37.282 1.00 79.88 191 ILE A O 1
ATOM 1416 N N . ALA A 1 192 ? -34.555 -2.981 36.926 1.00 68.50 192 ALA A N 1
ATOM 1417 C CA . ALA A 1 192 ? -35.718 -3.624 37.510 1.00 68.50 192 ALA A CA 1
ATOM 1418 C C . ALA A 1 192 ? -35.625 -3.573 39.042 1.00 68.50 192 ALA A C 1
ATOM 1420 O O . ALA A 1 192 ? -34.905 -4.336 39.687 1.00 68.50 192 ALA A O 1
ATOM 1421 N N . MET A 1 193 ? -36.397 -2.678 39.653 1.00 63.50 193 MET A N 1
ATOM 1422 C CA . MET A 1 193 ? -36.560 -2.626 41.105 1.00 63.50 193 MET A CA 1
ATOM 1423 C C . MET A 1 193 ? -37.453 -3.774 41.592 1.00 63.50 193 MET A C 1
ATOM 1425 O O . MET A 1 193 ? -38.668 -3.640 41.728 1.00 63.50 193 MET A O 1
ATOM 1429 N N . VAL A 1 194 ? -36.833 -4.927 41.855 1.00 62.97 194 VAL A N 1
ATOM 1430 C CA . VAL A 1 194 ? -37.535 -6.126 42.330 1.00 62.97 194 VAL A CA 1
ATOM 1431 C C . VAL A 1 194 ? -37.701 -6.088 43.851 1.00 62.97 194 VAL A C 1
ATOM 1433 O O . VAL A 1 194 ? -36.728 -5.939 44.605 1.00 62.97 194 VAL A O 1
ATOM 1436 N N . ILE A 1 195 ? -38.952 -6.238 44.293 1.00 65.56 195 ILE A N 1
ATOM 1437 C CA . ILE A 1 195 ? -39.324 -6.489 45.687 1.00 65.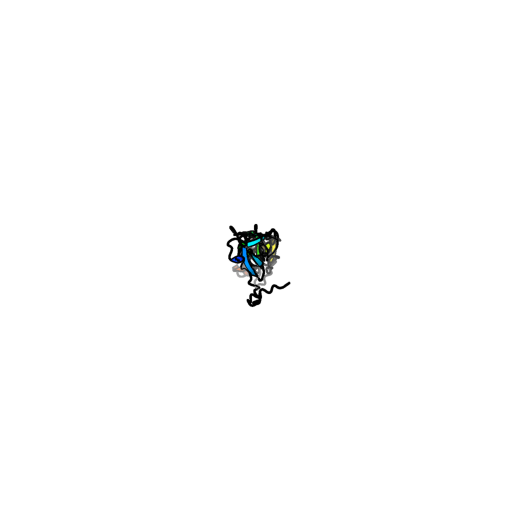56 195 ILE A CA 1
ATOM 1438 C C . ILE A 1 195 ? -39.253 -7.996 45.929 1.00 65.56 195 ILE A C 1
ATOM 1440 O O . ILE A 1 195 ? -39.873 -8.769 45.202 1.00 65.56 195 ILE A O 1
ATOM 1444 N N . HIS A 1 196 ? -38.529 -8.407 46.962 1.00 62.94 196 HIS A N 1
ATOM 1445 C CA . HIS A 1 196 ? -38.437 -9.798 47.396 1.00 62.94 196 HIS A CA 1
ATOM 1446 C C . HIS A 1 196 ? -38.713 -9.896 48.897 1.00 62.94 196 HIS A C 1
ATOM 1448 O O . HIS A 1 196 ? -38.813 -8.879 49.589 1.00 62.94 196 HIS A O 1
ATOM 1454 N N . ASP A 1 197 ? -38.914 -11.125 49.375 1.00 67.44 197 ASP A N 1
ATOM 1455 C CA . ASP A 1 197 ? -39.250 -11.421 50.767 1.00 67.44 197 ASP A CA 1
ATOM 1456 C C . ASP A 1 197 ? -40.417 -10.567 51.274 1.00 67.44 197 ASP A C 1
ATOM 1458 O O . ASP A 1 197 ? -40.267 -9.767 52.188 1.00 67.44 197 ASP A O 1
ATOM 1462 N N . VAL A 1 198 ? -41.592 -10.687 50.655 1.00 73.00 198 VAL A N 1
ATOM 1463 C CA . VAL A 1 198 ? -42.808 -10.017 51.139 1.00 73.00 198 VAL A CA 1
ATOM 1464 C C . VAL A 1 198 ? -43.489 -10.917 52.166 1.00 73.00 198 VAL A C 1
ATOM 1466 O O . VAL A 1 198 ? -43.904 -12.025 51.828 1.00 73.00 198 VAL A O 1
ATOM 1469 N N . TRP A 1 199 ? -43.657 -10.451 53.405 1.00 68.19 199 TRP A N 1
ATOM 1470 C CA . TRP A 1 199 ? -44.427 -11.178 54.419 1.00 68.19 199 TRP A CA 1
ATOM 1471 C C . TRP A 1 199 ? -45.257 -10.257 55.311 1.00 68.19 199 TRP A C 1
ATOM 1473 O O . TRP A 1 199 ? -44.950 -9.079 55.509 1.00 68.19 199 TRP A O 1
ATOM 1483 N N . VAL A 1 200 ? -46.327 -10.819 55.872 1.00 71.12 200 VAL A N 1
ATOM 1484 C CA . VAL A 1 200 ? -47.192 -10.121 56.823 1.00 71.12 200 VAL A CA 1
ATOM 1485 C C . VAL A 1 200 ? -46.533 -10.140 58.199 1.00 71.12 200 VAL A C 1
ATOM 1487 O O . VAL A 1 200 ? -46.197 -11.193 58.738 1.00 71.12 200 VAL A O 1
ATOM 1490 N N . PHE A 1 201 ? -46.346 -8.958 58.773 1.00 70.31 201 PHE A N 1
ATOM 1491 C CA . PHE A 1 201 ? -45.917 -8.757 60.146 1.00 70.31 201 PHE A CA 1
ATOM 1492 C C . PHE A 1 201 ? -47.118 -8.257 60.959 1.00 70.31 201 PHE A C 1
ATOM 1494 O O . PHE A 1 201 ? -47.651 -7.181 60.691 1.00 70.31 201 PHE A O 1
ATOM 1501 N N . ASN A 1 202 ? -47.532 -9.025 61.969 1.00 61.41 202 ASN A N 1
ATOM 1502 C CA . ASN A 1 202 ? -48.554 -8.624 62.945 1.00 61.41 202 ASN A CA 1
ATOM 1503 C C . ASN A 1 202 ? -49.930 -8.257 62.333 1.00 61.41 202 ASN A C 1
ATOM 1505 O O . ASN A 1 202 ? -50.474 -7.191 62.629 1.00 61.41 202 ASN A O 1
ATOM 1509 N N . ASP A 1 203 ? -50.438 -9.105 61.425 1.00 68.25 203 ASP A N 1
ATOM 1510 C CA . ASP A 1 203 ? -51.782 -9.109 60.793 1.00 68.25 203 ASP A CA 1
ATOM 1511 C C . ASP A 1 203 ? -52.279 -7.809 60.127 1.00 68.25 203 ASP A C 1
ATOM 1513 O O . ASP A 1 203 ? -53.374 -7.750 59.571 1.00 68.25 203 ASP A O 1
ATOM 1517 N N . THR A 1 204 ? -51.473 -6.752 60.151 1.00 66.50 204 THR A N 1
ATOM 1518 C CA . THR A 1 204 ? -51.843 -5.401 59.707 1.00 66.50 204 THR A CA 1
ATO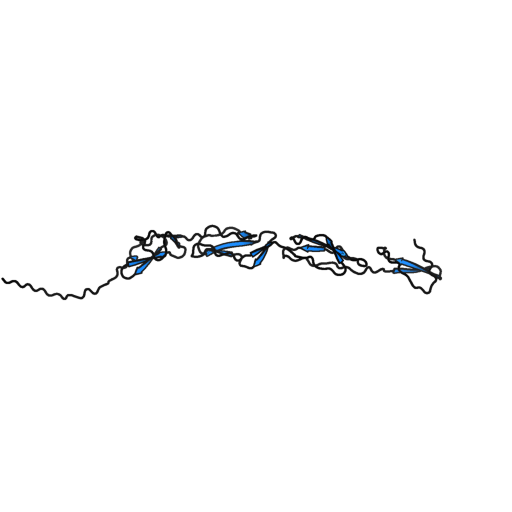M 1519 C C . THR A 1 204 ? -50.725 -4.701 58.946 1.00 66.50 204 THR A C 1
ATOM 1521 O O . THR A 1 204 ? -50.998 -3.716 58.263 1.00 66.50 204 THR A O 1
ATOM 1524 N N . CYS A 1 205 ? -49.488 -5.202 59.032 1.00 64.81 205 CYS A N 1
ATOM 1525 C CA . CYS A 1 205 ? -48.317 -4.620 58.386 1.00 64.81 205 CYS A CA 1
ATOM 1526 C C . CYS A 1 205 ? -47.696 -5.623 57.408 1.00 64.81 205 CYS A C 1
ATOM 1528 O O . CYS A 1 205 ? -47.726 -6.830 57.633 1.00 64.81 205 CYS A O 1
ATOM 1530 N N . VAL A 1 206 ? -47.086 -5.124 56.336 1.00 67.50 206 VAL A N 1
ATOM 1531 C CA . VAL A 1 206 ? -46.295 -5.933 55.402 1.00 67.50 206 VAL A CA 1
ATOM 1532 C C . VAL A 1 206 ? -44.857 -5.448 55.473 1.00 67.50 206 VAL A C 1
ATOM 1534 O O . VAL A 1 206 ? -44.611 -4.242 55.465 1.00 67.50 206 VAL A O 1
ATOM 1537 N N . ARG A 1 207 ? -43.911 -6.381 55.561 1.00 69.06 207 ARG A N 1
ATOM 1538 C CA . ARG A 1 207 ? -42.481 -6.106 55.436 1.00 69.06 207 ARG A CA 1
ATOM 1539 C C . ARG A 1 207 ? -41.991 -6.713 54.130 1.00 69.06 207 ARG A C 1
ATOM 1541 O O . ARG A 1 207 ? -42.447 -7.782 53.736 1.00 69.06 207 ARG A O 1
ATOM 1548 N N . TRP A 1 208 ? -41.091 -6.001 53.469 1.00 69.06 208 TRP A N 1
ATOM 1549 C CA . TRP A 1 208 ? -40.443 -6.461 52.254 1.00 69.06 208 TRP A CA 1
ATOM 1550 C C . TRP A 1 208 ? -38.991 -6.017 52.218 1.00 69.06 208 TRP A C 1
ATOM 1552 O O . TRP A 1 208 ? -38.608 -5.060 52.900 1.00 69.06 208 TRP A O 1
ATOM 1562 N N . GLN A 1 209 ? -38.197 -6.705 51.410 1.00 61.50 209 GLN A N 1
ATOM 1563 C CA . GLN A 1 209 ? -36.857 -6.276 51.056 1.00 61.50 209 GLN A CA 1
ATOM 1564 C C . GLN A 1 209 ? -36.854 -5.740 49.627 1.00 61.50 209 GLN A C 1
ATOM 1566 O O . GLN A 1 209 ? -37.595 -6.183 48.746 1.00 61.50 209 GLN A O 1
ATOM 1571 N N . ARG A 1 210 ? -36.027 -4.723 49.408 1.00 64.88 210 ARG A N 1
ATOM 1572 C CA . ARG A 1 210 ? -35.755 -4.181 48.080 1.00 64.88 210 ARG A CA 1
ATOM 1573 C C . ARG A 1 210 ? -34.354 -4.591 47.672 1.00 64.88 210 ARG A C 1
ATOM 1575 O O . ARG A 1 210 ? -33.454 -4.634 48.509 1.00 64.88 210 ARG A O 1
ATOM 1582 N N . SER A 1 211 ? -34.186 -4.851 46.386 1.00 59.66 211 SER A N 1
ATOM 1583 C CA . SER A 1 211 ? -32.863 -4.945 45.769 1.00 59.66 211 SER A CA 1
ATOM 1584 C C . SER A 1 211 ? -32.047 -3.673 46.092 1.00 59.66 211 SER A C 1
ATOM 1586 O O . SER A 1 211 ? -32.655 -2.608 46.261 1.00 59.66 211 SER A O 1
ATOM 1588 N N . PRO A 1 212 ? -30.712 -3.760 46.251 1.00 57.53 212 PRO A N 1
ATOM 1589 C CA . PRO A 1 212 ? -29.899 -2.650 46.739 1.00 57.53 212 PRO A CA 1
ATOM 1590 C C . PRO A 1 212 ? -30.092 -1.385 45.891 1.00 57.53 212 PRO A C 1
ATOM 1592 O O . PRO A 1 212 ? -30.029 -1.413 44.665 1.00 57.53 212 PRO A O 1
ATOM 1595 N N . GLU A 1 213 ? -30.365 -0.280 46.585 1.00 57.66 213 GLU A N 1
ATOM 1596 C CA . GLU A 1 213 ? -30.593 1.057 46.034 1.00 57.66 213 GLU A CA 1
ATOM 1597 C C . GLU A 1 213 ? -29.468 1.504 45.099 1.00 57.66 213 GLU A C 1
ATOM 1599 O O . GLU A 1 213 ? -28.335 1.694 45.540 1.00 57.66 213 GLU A O 1
ATOM 1604 N N . ARG A 1 214 ? -29.805 1.815 43.844 1.00 54.56 214 ARG A N 1
ATOM 1605 C CA . ARG A 1 214 ? -29.045 2.802 43.055 1.00 54.56 214 ARG A CA 1
ATOM 1606 C C . ARG A 1 214 ? -29.882 3.936 42.472 1.00 54.56 214 ARG A C 1
ATOM 1608 O O . ARG A 1 214 ? -29.305 4.868 41.928 1.00 54.56 214 ARG A O 1
ATOM 1615 N N . VAL A 1 215 ? -31.208 3.917 42.626 1.00 54.66 215 VAL A N 1
ATOM 1616 C CA . VAL A 1 215 ? -32.074 4.991 42.117 1.00 54.66 215 VAL A CA 1
ATOM 1617 C C . VAL A 1 215 ? -32.823 5.651 43.268 1.00 54.66 215 VAL A C 1
ATOM 1619 O O . VAL A 1 215 ? -33.516 4.997 44.045 1.00 54.66 215 VAL A O 1
ATOM 1622 N N . ASN A 1 216 ? -32.698 6.976 43.353 1.00 47.06 216 ASN A N 1
ATOM 1623 C CA . ASN A 1 216 ? -33.362 7.843 44.330 1.00 47.06 216 ASN A CA 1
ATOM 1624 C C . ASN A 1 216 ? -34.839 8.114 43.955 1.00 47.06 216 ASN A C 1
ATOM 1626 O O . ASN A 1 216 ? -35.417 9.145 44.304 1.00 47.06 216 ASN A O 1
ATOM 1630 N N . SER A 1 217 ? -35.455 7.212 43.189 1.00 46.50 217 SER A N 1
ATOM 1631 C CA . SER A 1 217 ? -36.832 7.331 42.731 1.00 46.50 217 SER A CA 1
ATOM 1632 C C . SER A 1 217 ? -37.769 7.004 43.887 1.00 46.50 217 SER A C 1
ATOM 1634 O O . SER A 1 217 ? -37.770 5.899 44.431 1.00 46.50 217 SER A O 1
ATOM 1636 N N . LYS A 1 218 ? -38.579 7.986 44.280 1.00 49.66 218 LYS A N 1
ATOM 1637 C CA . LYS A 1 218 ? -39.593 7.854 45.326 1.00 49.66 218 LYS A CA 1
ATOM 1638 C C . LYS A 1 218 ? -40.715 6.928 44.836 1.00 49.66 218 LYS A C 1
ATOM 1640 O O . LYS A 1 218 ? -41.689 7.385 44.247 1.00 49.66 218 LYS A O 1
ATOM 1645 N N . VAL A 1 219 ? -40.572 5.624 45.059 1.00 54.25 219 VAL A N 1
ATOM 1646 C CA . VAL A 1 219 ? -41.594 4.636 44.684 1.00 54.25 219 VAL A CA 1
ATOM 1647 C C . VAL A 1 219 ? -42.782 4.748 45.643 1.00 54.25 219 VAL A C 1
ATOM 1649 O O . VAL A 1 219 ? -42.623 4.650 46.861 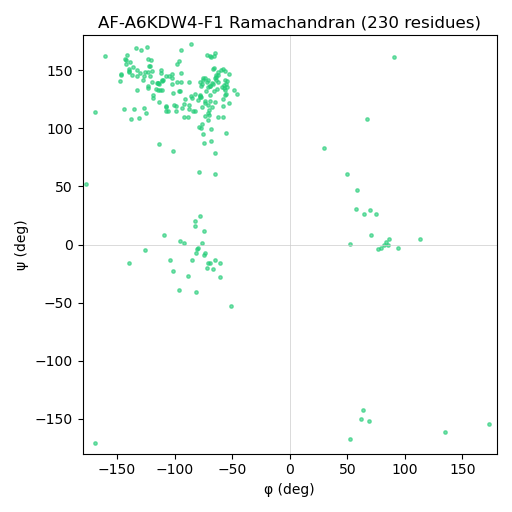1.00 54.25 219 VAL A O 1
ATOM 1652 N N . THR A 1 220 ? -43.976 4.980 45.096 1.00 49.28 220 THR A N 1
ATOM 1653 C CA . THR A 1 220 ? -45.232 5.026 45.859 1.00 49.28 220 THR A CA 1
ATOM 1654 C C . THR A 1 220 ? -45.936 3.684 45.714 1.00 49.28 220 THR A C 1
ATOM 1656 O O . THR A 1 220 ? -46.338 3.318 44.614 1.00 49.28 220 THR A O 1
ATOM 1659 N N . TYR A 1 221 ? -46.083 2.945 46.812 1.00 55.47 221 TYR A N 1
ATOM 1660 C CA . TYR A 1 221 ? -46.747 1.640 46.817 1.00 55.47 221 TYR A CA 1
ATOM 1661 C C . TYR A 1 221 ? -48.215 1.793 47.236 1.00 55.47 221 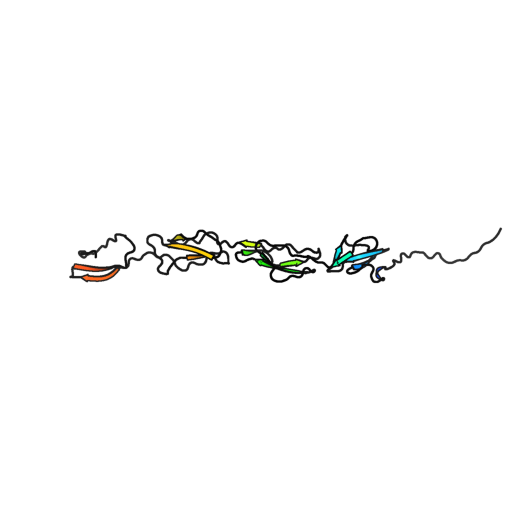TYR A C 1
ATOM 1663 O O . TYR A 1 221 ? -48.505 2.438 48.245 1.00 55.47 221 TYR A O 1
ATOM 1671 N N . LEU A 1 222 ? -49.137 1.185 46.484 1.00 49.28 222 LEU A N 1
ATOM 1672 C CA . LEU A 1 222 ? -50.559 1.115 46.827 1.00 49.28 222 LEU A CA 1
ATOM 1673 C C . LEU A 1 222 ? -50.846 -0.251 47.471 1.00 49.28 222 LEU A C 1
ATOM 1675 O O . LEU A 1 222 ? -50.648 -1.284 46.839 1.00 49.28 222 LEU A O 1
ATOM 1679 N N . THR A 1 223 ? -51.304 -0.271 48.721 1.00 51.66 223 THR A N 1
ATOM 1680 C CA . THR A 1 223 ? -51.723 -1.497 49.422 1.00 51.66 223 THR A CA 1
ATOM 1681 C C . THR A 1 223 ? -53.067 -1.276 50.106 1.00 51.66 223 THR A C 1
ATOM 1683 O O . THR A 1 223 ? -53.404 -0.158 50.492 1.00 51.66 223 THR A O 1
ATOM 1686 N N . THR A 1 224 ? -53.851 -2.345 50.239 1.00 54.16 224 THR A N 1
ATOM 1687 C CA . THR A 1 224 ? -55.130 -2.356 50.962 1.00 54.16 224 THR A CA 1
ATOM 1688 C C . THR A 1 224 ? -54.953 -2.503 52.481 1.00 54.16 224 THR A C 1
ATOM 1690 O O . THR A 1 224 ? -55.926 -2.367 53.222 1.00 54.16 224 THR A O 1
ATOM 1693 N N . ALA A 1 225 ? -53.725 -2.748 52.959 1.00 53.09 225 ALA A N 1
ATOM 1694 C CA . ALA A 1 225 ? -53.355 -2.803 54.376 1.00 53.09 225 ALA A CA 1
ATOM 1695 C C . ALA A 1 225 ? -52.781 -1.458 54.873 1.00 53.09 225 ALA A C 1
ATOM 1697 O O . ALA A 1 225 ? -52.280 -0.654 54.088 1.00 53.09 225 ALA A O 1
ATOM 1698 N N . ARG A 1 226 ? -52.818 -1.183 56.188 1.00 54.50 226 ARG A N 1
ATOM 1699 C CA . ARG A 1 226 ? -52.200 0.038 56.747 1.00 54.50 226 ARG A CA 1
ATOM 1700 C C . ARG A 1 226 ? -50.669 -0.077 56.667 1.00 54.50 226 ARG A C 1
ATOM 1702 O O . ARG A 1 226 ? -50.068 -0.873 57.377 1.00 54.50 226 ARG A O 1
ATOM 1709 N N . CYS A 1 227 ? -50.023 0.728 55.821 1.00 50.38 227 CYS A N 1
ATOM 1710 C CA . CYS A 1 227 ? -48.560 0.794 55.733 1.00 50.38 227 CYS A CA 1
ATOM 1711 C C . CYS A 1 227 ? -47.925 1.278 57.050 1.00 50.38 227 CYS A C 1
ATOM 1713 O O . CYS A 1 227 ? -47.976 2.468 57.353 1.00 50.38 227 CYS A O 1
ATOM 1715 N N . CYS A 1 228 ? -47.234 0.396 57.773 1.00 52.00 228 CYS A N 1
ATOM 1716 C CA . CYS A 1 228 ? -46.210 0.781 58.750 1.00 52.00 228 CYS A CA 1
ATOM 1717 C C . CYS A 1 228 ? -44.827 0.577 58.118 1.00 52.00 228 CYS A C 1
ATOM 1719 O O . CYS A 1 228 ? -44.179 -0.444 58.330 1.00 52.00 228 CYS A O 1
ATOM 1721 N N . GLY A 1 229 ? -44.384 1.523 57.290 1.00 46.78 229 GLY A N 1
ATOM 1722 C CA . GLY A 1 229 ? -43.019 1.522 56.763 1.00 46.78 229 GLY A CA 1
ATOM 1723 C C . GLY A 1 229 ? -42.064 2.167 57.766 1.00 46.78 229 GLY A C 1
ATOM 1724 O O . GLY A 1 229 ? -42.174 3.363 58.022 1.00 46.78 229 GLY A O 1
ATOM 1725 N N . VAL A 1 230 ? -41.120 1.402 58.318 1.00 42.06 230 VAL A N 1
ATOM 1726 C CA . VAL A 1 230 ? -39.944 1.969 58.997 1.00 42.06 230 VAL A CA 1
ATOM 1727 C C . VAL A 1 230 ? -38.831 2.050 57.962 1.00 42.06 230 VAL A C 1
ATOM 1729 O O . VAL A 1 230 ? -38.411 1.028 57.423 1.00 42.06 230 VAL A O 1
ATOM 1732 N N . ARG A 1 231 ? -38.381 3.271 57.666 1.00 38.31 231 ARG A N 1
ATOM 1733 C CA . ARG A 1 231 ? -37.141 3.516 56.927 1.00 38.31 231 ARG A CA 1
ATOM 1734 C C . ARG A 1 231 ? -36.000 3.137 57.877 1.00 38.31 231 ARG A C 1
ATOM 1736 O O . ARG A 1 231 ? -35.833 3.818 58.886 1.00 38.31 231 ARG A O 1
ATOM 1743 N N . LEU A 1 232 ? -35.328 2.016 57.624 1.00 35.53 232 LEU A N 1
ATOM 1744 C CA . LEU A 1 232 ? -34.023 1.740 58.231 1.00 35.53 232 LEU A CA 1
ATOM 1745 C C . LEU A 1 232 ? -32.958 2.519 57.463 1.00 35.53 232 LEU A C 1
ATOM 1747 O O . LEU A 1 232 ? -33.079 2.566 56.216 1.00 35.53 232 LEU A O 1
#

Nearest PDB structures (foldseek):
  7do4-assembly1_B  TM=6.180E-01  e=1.570E-07  Homo sapiens
  4lot-assembly1_A  TM=6.665E-01  e=1.633E-06  Homo sapiens
  7y5q-assembly1_A  TM=4.301E-01  e=1.005E-08  Escherichia coli K-12
  7y5n-assembly1_D  TM=4.398E-01  e=1.113E-08  Homo sapiens
  2xrd-assembly1_A  TM=4.648E-01  e=7.231E-07  Rattus norvegicus